Protein AF-A0A814LKM4-F1 (afdb_monomer_lite)

Structure (mmCIF, N/CA/C/O backbone):
data_AF-A0A814LKM4-F1
#
_entry.id   AF-A0A814LKM4-F1
#
loop_
_atom_site.group_PDB
_atom_site.id
_atom_site.type_symbol
_atom_site.label_atom_id
_atom_site.label_alt_id
_atom_site.label_comp_id
_atom_site.label_asym_id
_atom_site.label_entity_id
_atom_site.label_seq_id
_atom_site.pdbx_PDB_ins_code
_atom_site.Cartn_x
_atom_site.Cartn_y
_atom_site.Cartn_z
_atom_site.occupancy
_atom_site.B_iso_or_equiv
_atom_site.auth_seq_id
_atom_site.auth_comp_id
_atom_site.auth_asym_id
_atom_site.auth_atom_id
_atom_site.pdbx_PDB_model_num
ATOM 1 N N . MET A 1 1 ? 33.306 11.182 -12.945 1.00 29.42 1 MET A N 1
ATOM 2 C CA . MET A 1 1 ? 32.154 11.836 -12.287 1.00 29.42 1 MET A CA 1
ATOM 3 C C . MET A 1 1 ? 32.309 11.633 -10.783 1.00 29.42 1 MET A C 1
ATOM 5 O O . MET A 1 1 ? 32.338 10.486 -10.356 1.00 29.42 1 MET A O 1
ATOM 9 N N . ARG A 1 2 ? 32.564 12.694 -10.003 1.00 24.08 2 ARG A N 1
ATOM 10 C CA . ARG A 1 2 ? 32.786 12.591 -8.547 1.00 24.08 2 ARG A CA 1
ATOM 11 C C . ARG A 1 2 ? 31.435 12.462 -7.842 1.00 24.08 2 ARG A C 1
ATOM 13 O O . ARG A 1 2 ? 30.564 13.295 -8.052 1.00 24.08 2 ARG A O 1
ATOM 20 N N . ILE A 1 3 ? 31.270 11.427 -7.024 1.00 24.17 3 ILE A N 1
ATOM 21 C CA . ILE A 1 3 ? 30.144 11.306 -6.093 1.00 24.17 3 ILE A CA 1
ATOM 22 C C . ILE A 1 3 ? 30.450 12.254 -4.928 1.00 24.17 3 ILE A C 1
ATOM 24 O O . ILE A 1 3 ? 31.358 11.976 -4.146 1.00 24.17 3 ILE A O 1
ATOM 28 N N . GLN A 1 4 ? 29.742 13.380 -4.833 1.00 25.34 4 GLN A N 1
ATOM 29 C CA . GLN A 1 4 ? 29.728 14.190 -3.613 1.00 25.34 4 GLN A CA 1
ATOM 30 C C . GLN A 1 4 ? 28.845 13.479 -2.585 1.00 25.34 4 GLN A C 1
ATOM 32 O O . GLN A 1 4 ? 27.674 13.200 -2.844 1.00 25.34 4 GLN A O 1
ATOM 37 N N . LYS A 1 5 ? 29.434 13.122 -1.443 1.00 28.34 5 LYS A N 1
ATOM 38 C CA . LYS A 1 5 ? 28.707 12.618 -0.278 1.00 28.34 5 LYS A CA 1
ATOM 39 C C . LYS A 1 5 ? 28.415 13.821 0.604 1.00 28.34 5 LYS A C 1
ATOM 41 O O . LYS A 1 5 ? 29.353 14.317 1.202 1.00 28.34 5 LYS A O 1
ATOM 46 N N . ILE A 1 6 ? 27.159 14.251 0.653 1.00 32.75 6 ILE A N 1
ATOM 47 C CA . ILE A 1 6 ? 26.714 15.332 1.538 1.00 32.75 6 ILE A CA 1
ATOM 48 C C . ILE A 1 6 ? 26.602 14.769 2.958 1.00 32.75 6 ILE A C 1
ATOM 50 O O . ILE A 1 6 ? 25.860 13.805 3.172 1.00 32.75 6 ILE A O 1
ATOM 54 N N . PHE A 1 7 ? 27.328 15.344 3.919 1.00 32.47 7 PHE A N 1
ATOM 55 C CA . PHE A 1 7 ? 27.158 15.044 5.341 1.00 32.47 7 PHE A CA 1
ATOM 56 C C . PHE A 1 7 ? 26.298 16.123 5.998 1.00 32.47 7 PHE A C 1
ATOM 58 O O . PHE A 1 7 ? 26.695 17.272 6.112 1.00 32.47 7 PHE A O 1
ATOM 65 N N . ILE A 1 8 ? 25.111 15.749 6.474 1.00 38.19 8 ILE A N 1
ATOM 66 C CA . ILE A 1 8 ? 24.214 16.688 7.155 1.00 38.19 8 ILE A CA 1
ATOM 67 C C . ILE A 1 8 ? 24.414 16.538 8.657 1.00 38.19 8 ILE A C 1
ATOM 69 O O . ILE A 1 8 ? 24.164 15.473 9.227 1.00 38.19 8 ILE A O 1
ATOM 73 N N . VAL A 1 9 ? 24.853 17.614 9.302 1.00 33.50 9 VAL A N 1
ATOM 74 C CA . VAL A 1 9 ? 25.029 17.687 10.755 1.00 33.50 9 VAL A CA 1
ATOM 75 C C . VAL A 1 9 ? 23.868 18.484 11.347 1.00 33.50 9 VAL A C 1
ATOM 77 O O . VAL A 1 9 ? 23.921 19.708 11.405 1.00 33.50 9 VAL A O 1
ATOM 80 N N . LEU A 1 10 ? 22.814 17.807 11.817 1.00 36.72 10 LEU A N 1
ATOM 81 C CA . LEU A 1 10 ? 21.778 18.463 12.624 1.00 36.72 10 LEU A CA 1
ATOM 82 C C . LEU A 1 10 ? 22.295 18.676 14.053 1.00 36.72 10 LEU A C 1
ATOM 84 O O . LEU A 1 10 ? 22.374 17.735 14.848 1.00 36.72 10 LEU A O 1
ATOM 88 N N . LYS A 1 11 ? 22.624 19.922 14.406 1.00 33.38 11 LYS A N 1
ATOM 89 C CA . LYS A 1 11 ? 22.826 20.321 15.805 1.00 33.38 11 LYS A CA 1
ATOM 90 C C . LYS A 1 11 ? 21.472 20.638 16.441 1.00 33.38 11 LYS A C 1
ATOM 92 O O . LYS A 1 11 ? 20.981 21.753 16.340 1.00 33.38 11 LYS A O 1
ATOM 97 N N . PHE A 1 12 ? 20.893 19.667 17.144 1.00 38.84 12 PHE A N 1
ATOM 98 C CA . PHE A 1 12 ? 19.785 19.934 18.064 1.00 38.84 12 PHE A CA 1
ATOM 99 C C . PHE A 1 12 ? 20.334 20.581 19.333 1.00 38.84 12 PHE A C 1
ATOM 101 O O . PHE A 1 12 ? 20.925 19.910 20.180 1.00 38.84 12 PHE A O 1
ATOM 108 N N . LEU A 1 13 ? 20.149 21.890 19.462 1.00 36.22 13 LEU A N 1
ATOM 109 C CA . LEU A 1 13 ? 20.503 22.639 20.660 1.00 36.22 13 LEU A CA 1
ATOM 110 C C . LEU A 1 13 ? 19.225 22.946 21.442 1.00 36.22 13 LEU A C 1
ATOM 112 O O . LEU A 1 13 ? 18.839 24.094 21.578 1.00 36.22 13 LEU A O 1
ATOM 116 N N . LEU A 1 14 ? 18.545 21.904 21.934 1.00 37.69 14 LEU A N 1
ATOM 117 C CA . LEU A 1 14 ? 17.472 22.069 22.915 1.00 37.69 14 LEU A CA 1
ATOM 118 C C . LEU A 1 14 ? 17.321 20.845 23.827 1.00 37.69 14 LEU A C 1
ATOM 120 O O . LEU A 1 14 ? 17.195 19.689 23.424 1.00 37.69 14 LEU A O 1
ATOM 124 N N . ILE A 1 15 ? 17.396 21.164 25.112 1.00 44.12 15 ILE A N 1
ATOM 125 C CA . ILE A 1 15 ? 17.330 20.304 26.281 1.00 44.12 15 ILE A CA 1
ATOM 126 C C . ILE A 1 15 ? 15.882 19.824 26.459 1.00 44.12 15 ILE A C 1
ATOM 128 O O . ILE A 1 15 ? 15.049 20.598 26.910 1.00 44.12 15 ILE A O 1
ATOM 132 N N . ARG A 1 16 ? 15.600 18.552 26.131 1.00 36.56 16 ARG A N 1
ATOM 133 C CA . ARG A 1 16 ? 14.713 17.587 26.838 1.00 36.56 16 ARG A CA 1
ATOM 134 C C . ARG A 1 16 ? 14.208 16.501 25.876 1.00 36.56 16 ARG A C 1
ATOM 136 O O . ARG A 1 16 ? 13.452 16.766 24.959 1.00 36.56 16 ARG A O 1
ATOM 143 N N . GLN A 1 17 ? 14.624 15.261 26.147 1.00 39.66 17 GLN A N 1
ATOM 144 C CA . GLN A 1 17 ? 13.972 13.997 25.765 1.00 39.66 17 GLN A CA 1
ATOM 145 C C . GLN A 1 17 ? 13.288 13.934 24.382 1.00 39.66 17 GLN A C 1
ATOM 147 O O . GLN A 1 17 ? 12.117 13.577 24.280 1.00 39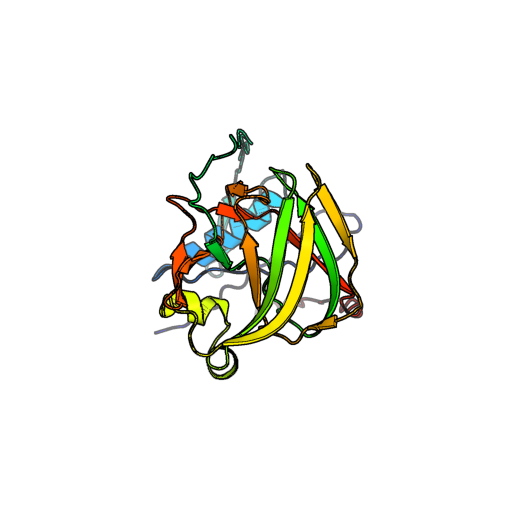.66 17 GLN A O 1
ATOM 152 N N . LEU A 1 18 ? 14.035 14.155 23.300 1.00 41.59 18 LEU A N 1
ATOM 153 C CA . LEU A 1 18 ? 13.586 13.696 21.987 1.00 41.59 18 LEU A CA 1
ATOM 154 C C . LEU A 1 18 ? 13.696 12.167 21.935 1.00 41.59 18 LEU A C 1
ATOM 156 O O . LEU A 1 18 ? 14.779 11.578 21.888 1.00 41.59 18 LEU A O 1
ATOM 160 N N . LEU A 1 19 ? 12.536 11.513 22.003 1.00 37.22 19 LEU A N 1
ATOM 161 C CA . LEU A 1 19 ? 12.353 10.132 21.578 1.00 37.22 19 LEU A CA 1
ATOM 162 C C . LEU A 1 19 ? 12.958 9.994 20.178 1.00 37.22 19 LEU A C 1
ATOM 164 O O . LEU A 1 19 ? 12.499 10.644 19.249 1.00 37.22 19 LEU A O 1
ATOM 168 N N . ALA A 1 20 ? 13.990 9.160 20.037 1.00 37.19 20 ALA A N 1
ATOM 169 C CA . ALA A 1 20 ? 14.586 8.853 18.742 1.00 37.19 20 ALA A CA 1
ATOM 170 C C . ALA A 1 20 ? 13.502 8.318 17.791 1.00 37.19 20 ALA A C 1
ATOM 172 O O . ALA A 1 20 ? 13.058 7.175 17.940 1.00 37.19 20 ALA A O 1
ATOM 173 N N . GLN A 1 21 ? 13.057 9.157 16.860 1.00 36.59 21 GLN A N 1
ATOM 174 C CA . GLN A 1 21 ? 12.232 8.759 15.730 1.00 36.59 21 GLN A CA 1
ATOM 175 C C . GLN A 1 21 ? 13.176 8.433 14.571 1.00 36.59 21 GLN A C 1
ATOM 177 O O . GLN A 1 21 ? 14.123 9.173 14.305 1.00 36.59 21 GLN A O 1
ATOM 182 N N . ASN A 1 22 ? 12.960 7.292 13.918 1.00 32.94 22 ASN A N 1
ATOM 183 C CA . ASN A 1 22 ? 13.638 7.005 12.660 1.00 32.94 22 ASN A CA 1
ATOM 184 C C . ASN A 1 22 ? 12.921 7.817 11.584 1.00 32.94 22 ASN A C 1
ATOM 186 O O . ASN A 1 22 ? 11.763 7.540 11.287 1.00 32.94 22 ASN A O 1
ATOM 190 N N . ILE A 1 23 ? 13.603 8.815 11.038 1.00 37.59 23 ILE A N 1
ATOM 191 C CA . ILE A 1 23 ? 13.135 9.545 9.865 1.00 37.59 23 ILE A CA 1
ATOM 192 C C . ILE A 1 23 ? 13.686 8.797 8.651 1.00 37.59 23 ILE A C 1
ATOM 194 O O . ILE A 1 23 ? 14.894 8.795 8.415 1.00 37.59 23 ILE A O 1
ATOM 198 N N . GLU A 1 24 ? 12.814 8.110 7.917 1.00 34.41 24 GLU A N 1
ATOM 199 C CA . GLU A 1 24 ? 13.162 7.483 6.643 1.00 34.41 24 GLU A CA 1
ATOM 200 C C . GLU A 1 24 ? 12.829 8.469 5.516 1.00 34.41 24 GLU A C 1
ATOM 202 O O . GLU A 1 24 ? 11.668 8.746 5.228 1.00 34.41 24 GLU A O 1
ATOM 207 N N . LEU A 1 25 ? 13.867 9.062 4.923 1.00 39.91 25 LEU A N 1
ATOM 208 C CA . LEU A 1 25 ? 13.738 9.992 3.802 1.00 39.91 25 LEU A CA 1
ATOM 209 C C . LEU A 1 25 ? 13.613 9.188 2.502 1.00 39.91 25 LEU A C 1
ATOM 211 O O . LEU A 1 25 ? 14.596 8.617 2.027 1.00 39.91 25 LEU A O 1
ATOM 215 N N . VAL A 1 26 ? 12.415 9.151 1.915 1.00 38.62 26 VAL A N 1
ATOM 216 C CA . VAL A 1 26 ? 12.188 8.561 0.587 1.00 38.62 26 VAL A CA 1
ATOM 217 C C . VAL A 1 26 ? 12.190 9.674 -0.458 1.00 38.62 26 VAL A C 1
ATOM 219 O O . VAL A 1 26 ? 11.244 10.453 -0.554 1.00 38.62 26 VAL A O 1
ATOM 222 N N . CYS A 1 27 ? 13.254 9.745 -1.259 1.00 43.03 27 CYS A N 1
ATOM 223 C CA . CYS A 1 27 ? 13.370 10.708 -2.355 1.00 43.03 27 CYS A CA 1
ATOM 224 C C . CYS A 1 27 ? 13.015 10.030 -3.690 1.00 43.03 27 CYS A C 1
ATOM 226 O O . CYS A 1 27 ? 13.811 9.214 -4.171 1.00 43.03 27 CYS A O 1
ATOM 228 N N . PRO A 1 28 ? 11.869 10.341 -4.328 1.00 40.12 28 PRO A N 1
ATOM 229 C CA . PRO A 1 28 ? 11.605 9.865 -5.678 1.00 40.12 28 PRO A CA 1
ATOM 230 C C . PRO A 1 28 ? 12.608 10.497 -6.649 1.00 40.12 28 PRO A C 1
ATOM 232 O O . PRO A 1 28 ? 12.893 11.696 -6.610 1.00 40.12 28 PRO A O 1
ATOM 235 N N . ARG A 1 29 ? 13.185 9.665 -7.516 1.00 37.97 29 ARG A N 1
ATOM 236 C CA . ARG A 1 29 ? 14.234 10.056 -8.459 1.00 37.97 29 ARG A CA 1
ATOM 237 C C . ARG A 1 29 ? 13.610 10.848 -9.611 1.00 37.97 29 ARG A C 1
ATOM 239 O O . ARG A 1 29 ? 13.200 10.270 -10.609 1.00 37.97 29 ARG A O 1
ATOM 246 N N . VAL A 1 30 ? 13.546 12.170 -9.492 1.00 38.41 30 VAL A N 1
ATOM 247 C CA . VAL A 1 30 ? 13.250 13.040 -10.640 1.00 38.41 30 VAL A CA 1
ATOM 248 C C . VAL A 1 30 ? 14.591 13.374 -11.299 1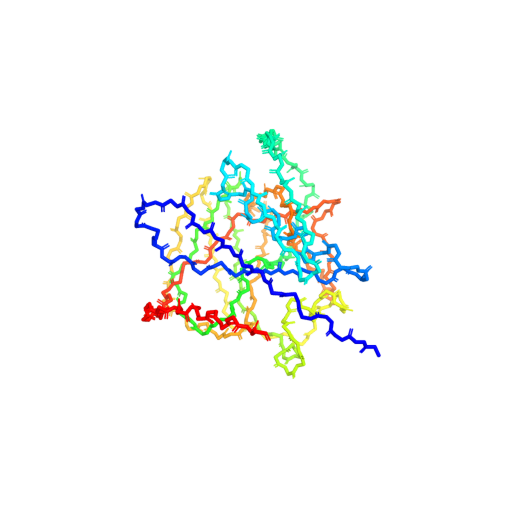.00 38.41 30 VAL A C 1
ATOM 250 O O . VAL A 1 30 ? 15.594 13.619 -10.635 1.00 38.41 30 VAL A O 1
ATOM 253 N N . SER A 1 31 ? 14.704 13.219 -12.609 1.00 42.16 31 SER A N 1
ATOM 254 C CA . SER A 1 31 ? 16.004 13.228 -13.281 1.00 42.16 31 SER A CA 1
ATOM 255 C C . SER A 1 31 ? 16.746 14.568 -13.130 1.00 42.16 31 SER A C 1
ATOM 257 O O . SER A 1 31 ? 16.257 15.591 -13.594 1.00 42.16 31 SER A O 1
ATOM 259 N N . LYS A 1 32 ? 17.976 14.496 -12.594 1.00 40.44 32 LYS A N 1
ATOM 260 C CA . LYS A 1 32 ? 19.066 15.496 -12.637 1.00 40.44 32 LYS A CA 1
ATOM 261 C C . LYS A 1 32 ? 18.862 16.813 -11.861 1.00 40.44 32 LYS A C 1
ATOM 263 O O . LYS A 1 32 ? 18.717 17.859 -12.478 1.00 40.44 32 LYS A O 1
ATOM 268 N N . SER A 1 33 ? 19.067 16.795 -10.543 1.00 40.66 33 SER A N 1
ATOM 269 C CA . SER A 1 33 ? 19.667 17.928 -9.807 1.00 40.66 33 SER A CA 1
ATOM 270 C C . SER A 1 33 ? 19.991 17.554 -8.354 1.00 40.66 33 SER A C 1
ATOM 272 O O . SER A 1 33 ? 19.351 16.681 -7.767 1.00 40.66 33 SER A O 1
ATOM 274 N N . LEU A 1 34 ? 20.994 18.226 -7.773 1.00 46.56 34 LEU A N 1
ATOM 275 C CA . LEU A 1 34 ? 21.279 18.224 -6.328 1.00 46.56 34 LEU A CA 1
ATOM 276 C C . LEU A 1 34 ? 20.055 18.692 -5.499 1.00 46.56 34 LEU A C 1
ATOM 278 O O . LEU A 1 34 ? 19.936 18.328 -4.331 1.00 46.56 34 LEU A O 1
ATOM 282 N N . ASP A 1 35 ? 19.137 19.448 -6.120 1.00 45.91 35 ASP A N 1
ATOM 283 C CA . ASP A 1 35 ? 17.953 20.059 -5.493 1.00 45.91 35 ASP A CA 1
ATOM 284 C C . ASP A 1 35 ? 16.980 19.062 -4.873 1.00 45.91 35 ASP A C 1
ATOM 286 O O . ASP A 1 35 ? 16.297 19.390 -3.908 1.00 45.91 35 ASP A O 1
ATOM 290 N N . LEU A 1 36 ? 16.877 17.844 -5.404 1.00 46.44 36 LEU A N 1
ATOM 291 C CA . LEU A 1 36 ? 15.881 16.882 -4.921 1.00 46.44 36 LEU A CA 1
ATOM 292 C C . LEU A 1 36 ? 16.145 16.446 -3.487 1.00 46.44 36 LEU A C 1
ATOM 294 O O . LEU A 1 36 ? 15.224 16.379 -2.677 1.00 46.44 36 LEU A O 1
ATOM 298 N N . THR A 1 37 ? 17.411 16.191 -3.165 1.00 48.44 37 THR A N 1
ATOM 299 C CA . THR A 1 37 ? 17.815 15.782 -1.822 1.00 48.44 37 THR A CA 1
ATOM 300 C C . THR A 1 37 ? 17.556 16.917 -0.836 1.00 48.44 37 THR A C 1
ATOM 302 O O . THR A 1 37 ? 16.948 16.687 0.206 1.00 48.44 37 THR A O 1
ATOM 305 N N . VAL A 1 38 ? 17.939 18.147 -1.197 1.00 47.78 38 VAL A N 1
ATOM 306 C CA . VAL A 1 38 ? 17.774 19.340 -0.354 1.00 47.78 38 VAL A CA 1
ATOM 307 C C . VAL A 1 38 ? 16.295 19.644 -0.118 1.00 47.78 38 VAL A C 1
ATOM 309 O O . VAL A 1 38 ? 15.895 19.791 1.031 1.00 47.78 38 VAL A O 1
ATOM 312 N N . ASN A 1 39 ? 15.454 19.622 -1.155 1.00 46.66 39 ASN A N 1
ATOM 313 C CA . ASN A 1 39 ? 14.015 19.869 -1.015 1.00 46.66 39 ASN A CA 1
ATOM 314 C C . ASN A 1 39 ? 13.315 18.841 -0.112 1.00 46.66 39 ASN A C 1
ATOM 316 O O . ASN A 1 39 ? 12.450 19.206 0.685 1.00 46.66 39 ASN A O 1
ATOM 320 N N . CYS A 1 40 ? 13.703 17.564 -0.191 1.00 50.88 40 CYS A N 1
ATOM 321 C CA . CYS A 1 40 ? 13.174 16.527 0.696 1.00 50.88 40 CYS A CA 1
ATOM 322 C C . CYS A 1 40 ? 13.596 16.749 2.157 1.0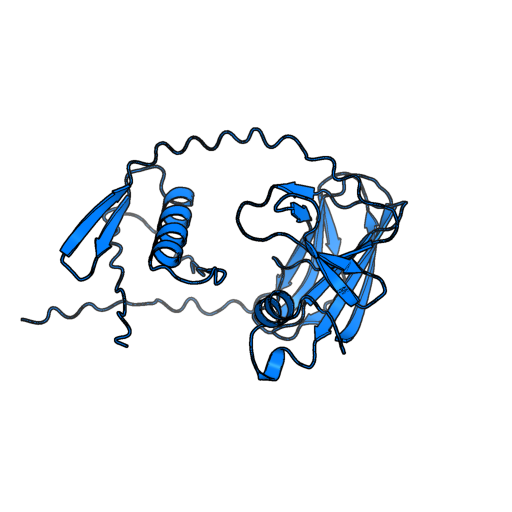0 50.88 40 CYS A C 1
ATOM 324 O O . CYS A 1 40 ? 12.760 16.641 3.049 1.00 50.88 40 CYS A O 1
ATOM 326 N N . ILE A 1 41 ? 14.860 17.116 2.398 1.00 50.62 41 ILE A N 1
ATOM 327 C CA . ILE A 1 41 ? 15.380 17.419 3.741 1.00 50.62 41 ILE A CA 1
ATOM 328 C C . ILE A 1 41 ? 14.670 18.637 4.339 1.00 50.62 41 ILE A C 1
ATOM 330 O O . ILE A 1 41 ? 14.167 18.557 5.456 1.00 50.62 41 ILE A O 1
ATOM 334 N N . VAL A 1 42 ? 14.588 19.738 3.584 1.00 47.62 42 VAL A N 1
ATOM 335 C CA . VAL A 1 42 ? 13.937 20.998 3.984 1.00 47.62 42 VAL A CA 1
ATOM 336 C C . VAL A 1 42 ? 12.496 20.746 4.409 1.00 47.62 42 VAL A C 1
ATOM 338 O O . VAL A 1 42 ? 12.063 21.226 5.453 1.00 47.62 42 VAL A O 1
ATOM 341 N N . LYS A 1 43 ? 11.762 19.951 3.625 1.00 49.56 43 LYS A N 1
ATOM 342 C CA . LYS A 1 43 ? 10.348 19.696 3.881 1.00 49.56 43 LYS A CA 1
ATOM 343 C C . LYS A 1 43 ? 10.124 18.834 5.118 1.00 49.56 43 LYS A C 1
ATOM 345 O O . LYS A 1 43 ? 9.293 19.183 5.949 1.00 49.56 43 LYS A O 1
ATOM 350 N N . THR A 1 44 ? 10.901 17.764 5.287 1.00 51.62 44 THR A N 1
ATOM 351 C CA . THR A 1 44 ? 10.841 16.954 6.508 1.00 51.62 44 THR A CA 1
ATOM 352 C C . THR A 1 44 ? 11.175 17.795 7.733 1.00 51.62 44 THR A C 1
ATOM 354 O O . THR A 1 44 ? 10.452 17.760 8.716 1.00 51.62 44 THR A O 1
ATOM 357 N N . ILE A 1 45 ? 12.220 18.615 7.662 1.00 52.34 45 ILE A N 1
ATOM 358 C CA . ILE A 1 45 ? 12.590 19.525 8.746 1.00 52.34 45 ILE A CA 1
ATOM 359 C C . ILE A 1 45 ? 11.451 20.517 9.055 1.00 52.34 45 ILE A C 1
ATOM 361 O O . ILE A 1 45 ? 11.124 20.686 10.225 1.00 52.34 45 ILE A O 1
ATOM 365 N N . SER A 1 46 ? 10.800 21.099 8.040 1.00 51.81 46 SER A N 1
ATOM 366 C CA . SER A 1 46 ? 9.679 22.041 8.223 1.00 51.81 46 SER A CA 1
ATOM 367 C C . SER A 1 46 ? 8.410 21.412 8.807 1.00 51.81 46 SER A C 1
ATOM 369 O O . SER A 1 46 ? 7.650 22.087 9.484 1.00 51.81 46 SER A O 1
ATOM 371 N N . GLU A 1 47 ? 8.172 20.118 8.569 1.00 50.78 47 GLU A N 1
ATOM 372 C CA . GLU A 1 47 ? 7.027 19.403 9.153 1.00 50.78 47 GLU A CA 1
ATOM 373 C C . GLU A 1 47 ? 7.246 19.086 10.645 1.00 50.78 47 GLU A C 1
ATOM 375 O O . GLU A 1 47 ? 6.281 18.854 11.370 1.00 50.78 47 GLU A O 1
ATOM 380 N N . PHE A 1 48 ? 8.500 19.083 11.118 1.00 51.41 48 PHE A N 1
ATOM 381 C CA . PHE A 1 48 ? 8.856 18.761 12.507 1.00 51.41 48 PHE A CA 1
ATOM 382 C C . PHE A 1 48 ? 9.290 19.965 13.351 1.00 51.41 48 PHE A C 1
ATOM 384 O O . PHE A 1 48 ? 9.336 19.846 14.577 1.00 51.41 48 PHE A O 1
ATOM 391 N N . LEU A 1 49 ? 9.640 21.093 12.732 1.00 49.16 49 LEU A N 1
ATOM 392 C CA . LEU A 1 49 ? 10.134 22.286 13.415 1.00 49.16 49 LEU A CA 1
ATOM 393 C C . LEU A 1 49 ? 9.308 23.503 12.992 1.00 49.16 49 LEU A C 1
ATOM 395 O O . LEU A 1 49 ? 9.304 23.880 11.826 1.00 49.16 49 LEU A O 1
ATOM 399 N N . GLU A 1 50 ? 8.642 24.131 13.963 1.00 50.25 50 GLU A N 1
ATOM 400 C CA . GLU A 1 50 ? 7.919 25.403 13.787 1.00 50.25 50 GLU A CA 1
ATOM 401 C C . GLU A 1 50 ? 8.862 26.621 13.738 1.00 50.25 50 GLU A C 1
ATOM 403 O O . GLU A 1 50 ? 8.417 27.746 13.523 1.00 50.25 50 GLU A O 1
ATOM 408 N N . GLU A 1 51 ? 10.168 26.414 13.918 1.00 53.88 51 GLU A N 1
ATOM 409 C CA . GLU A 1 51 ? 11.164 27.480 13.994 1.00 53.88 51 GLU A CA 1
ATOM 410 C C . GLU A 1 51 ? 12.379 27.185 13.104 1.00 53.88 51 GLU A C 1
ATOM 412 O O . GLU A 1 51 ? 12.687 26.031 12.795 1.00 53.88 51 GLU A O 1
ATOM 417 N N . ASN A 1 52 ? 13.037 28.272 12.687 1.00 54.88 52 ASN A N 1
ATOM 418 C CA . ASN A 1 52 ? 14.133 28.360 11.721 1.00 54.88 52 ASN A CA 1
ATOM 419 C C . ASN A 1 52 ? 15.066 27.143 11.725 1.00 54.88 52 ASN A C 1
ATOM 421 O O . ASN A 1 52 ? 15.714 26.822 12.724 1.00 54.88 52 ASN A O 1
ATOM 425 N N . ALA A 1 53 ? 15.195 26.507 10.565 1.00 56.31 53 ALA A N 1
ATOM 426 C CA . ALA A 1 53 ? 16.151 25.433 10.366 1.00 56.31 53 ALA A CA 1
ATOM 427 C C . ALA A 1 53 ? 17.348 25.908 9.549 1.00 56.31 53 ALA A C 1
ATOM 429 O O . ALA A 1 53 ? 17.193 26.645 8.581 1.00 56.31 53 ALA A O 1
ATOM 430 N N . LEU A 1 54 ? 18.544 25.447 9.911 1.00 52.97 54 LEU A N 1
ATOM 431 C CA . LEU A 1 54 ? 19.784 25.812 9.235 1.00 52.97 54 LEU A CA 1
ATOM 432 C C . LEU A 1 54 ? 20.424 24.560 8.629 1.00 52.97 54 LEU A C 1
ATOM 434 O O . LEU A 1 54 ? 20.706 23.589 9.336 1.00 52.97 54 LEU A O 1
ATOM 438 N N . ILE A 1 55 ? 20.616 24.567 7.309 1.00 52.94 55 ILE A N 1
ATOM 439 C CA . ILE A 1 55 ? 21.305 23.499 6.577 1.00 52.94 55 ILE A CA 1
ATOM 440 C C . ILE A 1 55 ? 22.764 23.914 6.385 1.00 52.94 55 ILE A C 1
ATOM 442 O O . ILE A 1 55 ? 23.036 24.954 5.790 1.00 52.94 55 ILE A O 1
ATOM 446 N N . LEU A 1 56 ? 23.687 23.085 6.879 1.00 47.50 56 LEU A N 1
ATOM 447 C CA . LEU A 1 56 ? 25.130 23.235 6.684 1.00 47.50 56 LEU A CA 1
ATOM 448 C C . LEU A 1 56 ? 25.595 22.324 5.546 1.00 47.50 56 LEU A C 1
ATOM 450 O O . LEU A 1 56 ? 25.366 21.112 5.601 1.00 47.50 56 LEU A O 1
ATOM 454 N N . PHE A 1 57 ? 26.258 22.897 4.546 1.00 50.91 57 PHE A N 1
ATOM 455 C CA . PHE A 1 57 ? 26.872 22.154 3.447 1.00 50.91 57 PHE A CA 1
ATOM 456 C C . PHE A 1 57 ? 28.357 21.872 3.720 1.00 50.91 57 PHE A C 1
ATOM 458 O O . PHE A 1 57 ? 29.010 22.558 4.507 1.00 50.91 57 PHE A O 1
ATOM 465 N N . ASP A 1 58 ? 28.915 20.862 3.043 1.00 42.81 58 ASP A N 1
ATOM 466 C CA . ASP A 1 58 ? 30.321 20.455 3.219 1.00 42.81 58 ASP A CA 1
ATOM 467 C C . ASP A 1 58 ? 31.331 21.538 2.787 1.00 42.81 58 ASP A C 1
ATOM 469 O O . ASP A 1 58 ? 32.499 21.482 3.168 1.00 42.81 58 ASP A O 1
ATOM 473 N N . ASP A 1 59 ? 30.903 22.513 1.982 1.00 54.16 59 ASP A N 1
ATOM 474 C CA . ASP A 1 59 ? 31.707 23.671 1.578 1.00 54.16 59 ASP A CA 1
ATOM 475 C C . ASP A 1 59 ? 31.658 24.826 2.595 1.00 54.16 59 ASP A C 1
ATOM 477 O O . ASP A 1 59 ? 32.260 25.875 2.368 1.00 54.16 59 ASP A O 1
ATOM 481 N N . GLY A 1 60 ? 30.971 24.626 3.725 1.00 55.31 60 GLY A N 1
ATOM 482 C CA . GLY A 1 60 ? 30.810 25.617 4.782 1.00 55.31 60 GLY A CA 1
ATOM 483 C C . GLY A 1 60 ? 29.735 26.661 4.491 1.00 55.31 60 GLY A C 1
ATOM 484 O O . GLY A 1 60 ? 29.586 27.591 5.280 1.00 55.31 60 GLY A O 1
ATOM 485 N N . THR A 1 61 ? 28.989 26.535 3.389 1.00 59.31 61 THR A N 1
ATOM 486 C CA . THR A 1 61 ? 27.828 27.395 3.153 1.00 59.31 61 THR A CA 1
ATOM 487 C C . THR A 1 61 ? 26.683 27.024 4.094 1.00 59.31 61 THR A C 1
ATOM 489 O O . THR A 1 61 ? 26.478 25.857 4.444 1.00 59.31 61 THR A O 1
ATOM 492 N N . GLU A 1 62 ? 25.943 28.043 4.523 1.00 59.59 62 GLU A N 1
ATOM 493 C CA . GLU A 1 62 ? 24.803 27.911 5.424 1.00 59.59 62 GLU A CA 1
ATOM 494 C C . GLU A 1 62 ? 23.542 28.408 4.710 1.00 59.59 62 GLU A C 1
ATOM 496 O O . GLU A 1 62 ? 23.554 29.471 4.086 1.00 59.59 62 GLU A O 1
ATOM 501 N N . LEU A 1 63 ? 22.453 27.644 4.795 1.00 59.03 63 LEU A N 1
ATOM 502 C CA . LEU A 1 63 ? 21.135 28.060 4.318 1.00 59.03 63 LEU A CA 1
ATOM 503 C C . LEU A 1 63 ? 20.165 28.097 5.496 1.00 59.03 63 LEU A C 1
ATOM 505 O O . LEU A 1 63 ? 19.767 27.048 6.008 1.00 59.03 63 LEU A O 1
ATOM 509 N N . GLU A 1 64 ? 19.784 29.305 5.909 1.00 62.22 64 GLU A N 1
ATOM 510 C CA . GLU A 1 64 ? 18.721 29.521 6.888 1.00 62.22 64 GLU A CA 1
ATOM 511 C C . GLU A 1 64 ? 17.355 29.445 6.193 1.00 62.22 64 GLU A C 1
ATOM 513 O O . GLU A 1 64 ? 17.058 30.175 5.245 1.00 62.22 64 GLU A O 1
ATOM 518 N N . LEU A 1 65 ? 16.517 28.529 6.662 1.00 56.19 65 LEU A N 1
ATOM 519 C CA . LEU A 1 65 ? 15.162 28.317 6.182 1.00 56.19 65 LEU A CA 1
ATOM 520 C C . LEU A 1 65 ? 14.206 29.106 7.076 1.00 56.19 65 LEU A C 1
ATOM 522 O O . LEU A 1 65 ? 13.715 28.596 8.082 1.00 56.19 65 LEU A O 1
ATOM 526 N N . ASN A 1 66 ? 13.915 30.346 6.682 1.00 55.72 66 ASN A N 1
ATOM 527 C CA . ASN A 1 66 ? 12.809 31.125 7.242 1.00 55.72 66 ASN A CA 1
ATOM 528 C C . ASN A 1 66 ? 11.490 30.621 6.647 1.00 55.72 66 ASN A C 1
ATOM 530 O O . ASN A 1 66 ? 10.914 31.225 5.742 1.00 55.72 66 ASN A O 1
ATOM 534 N N . ALA A 1 67 ? 11.036 29.459 7.107 1.00 51.00 67 ALA A N 1
ATOM 535 C CA . ALA A 1 67 ? 9.796 28.867 6.640 1.00 51.00 67 ALA A CA 1
ATOM 536 C C . ALA A 1 67 ? 8.627 29.333 7.517 1.00 51.00 67 ALA A C 1
ATOM 538 O O . ALA A 1 67 ? 8.129 28.584 8.348 1.00 51.00 67 ALA A O 1
ATOM 539 N N . THR A 1 68 ? 8.091 30.531 7.267 1.00 44.88 68 THR A N 1
ATOM 540 C CA . THR A 1 68 ? 6.669 30.787 7.556 1.00 44.88 68 THR A CA 1
ATOM 541 C C . THR A 1 68 ? 5.820 30.088 6.494 1.00 44.88 68 THR A C 1
ATOM 543 O O . THR A 1 68 ? 5.102 30.706 5.710 1.00 44.88 68 THR A O 1
ATOM 546 N N . PHE A 1 69 ? 5.924 28.760 6.429 1.00 41.84 69 PHE A N 1
ATOM 547 C CA . PHE A 1 69 ? 5.039 27.953 5.605 1.00 41.84 69 PHE A CA 1
ATOM 548 C C . PHE A 1 69 ? 3.714 27.822 6.357 1.00 41.84 69 PHE A C 1
ATOM 550 O O . PHE A 1 69 ? 3.491 26.880 7.110 1.00 41.84 69 PHE A O 1
ATOM 557 N N . GLN A 1 70 ? 2.816 28.792 6.170 1.00 39.81 70 GLN A N 1
ATOM 558 C CA . GLN A 1 70 ? 1.412 28.554 6.478 1.00 39.81 70 GLN A CA 1
ATOM 559 C C . GLN A 1 70 ? 0.921 27.496 5.492 1.00 39.81 70 GLN A C 1
ATOM 561 O O . GLN A 1 70 ? 0.602 27.800 4.340 1.00 39.81 70 GLN A O 1
ATOM 566 N N . LEU A 1 71 ? 0.886 26.237 5.931 1.00 40.72 71 LEU A N 1
ATOM 567 C CA . LEU A 1 71 ? 0.049 25.220 5.314 1.00 40.72 71 LEU A CA 1
ATOM 568 C C . LEU A 1 71 ? -1.392 25.724 5.428 1.00 40.72 71 LEU A C 1
ATOM 570 O O . LEU A 1 71 ? -2.082 25.471 6.410 1.00 40.72 71 LEU A O 1
ATOM 574 N N . LYS A 1 72 ? -1.850 26.486 4.430 1.00 38.38 72 LYS A N 1
ATOM 575 C CA . LYS A 1 72 ? -3.279 26.616 4.178 1.00 38.38 72 LYS A CA 1
ATOM 576 C C . LYS A 1 72 ? -3.763 25.225 3.799 1.00 38.38 72 LYS A C 1
ATOM 578 O O . LYS A 1 72 ? -3.707 24.837 2.633 1.00 38.38 72 LYS A O 1
ATOM 583 N N . GLU A 1 73 ? -4.204 24.467 4.793 1.00 43.09 73 GLU A N 1
ATOM 584 C CA . GLU A 1 73 ? -4.997 23.256 4.611 1.00 43.09 73 GLU A CA 1
ATOM 585 C C . GLU A 1 73 ? -6.408 23.613 4.118 1.00 43.09 73 GLU A C 1
ATOM 587 O O . GLU A 1 73 ? -7.404 23.136 4.643 1.00 43.09 73 GLU A O 1
ATOM 592 N N . ASP A 1 74 ? -6.519 24.399 3.047 1.00 34.62 74 ASP A N 1
ATOM 593 C CA . ASP A 1 74 ? -7.724 24.368 2.219 1.00 34.62 74 ASP A CA 1
ATOM 594 C C . ASP A 1 74 ? -7.588 23.156 1.288 1.00 34.62 74 ASP A C 1
ATOM 596 O O . ASP A 1 74 ? -7.396 23.255 0.074 1.00 34.62 74 ASP A O 1
ATOM 600 N N . CYS A 1 75 ? -7.600 21.962 1.888 1.00 42.44 75 CYS A N 1
ATOM 601 C CA . CYS A 1 75 ? -7.759 20.718 1.152 1.00 42.44 75 CYS A CA 1
ATOM 602 C C . CYS A 1 75 ? -9.232 20.587 0.779 1.00 42.44 75 CYS A C 1
ATOM 604 O O . CYS A 1 75 ? -9.968 19.810 1.386 1.00 42.44 75 CYS A O 1
ATOM 606 N N . GLU A 1 76 ? -9.670 21.334 -0.236 1.00 47.81 76 GLU A N 1
ATOM 607 C CA . GLU A 1 76 ? -10.932 20.992 -0.874 1.00 47.81 76 GLU A CA 1
ATOM 608 C C . GLU A 1 76 ? -10.830 19.544 -1.379 1.00 47.81 76 GLU A C 1
ATOM 610 O O . GLU A 1 76 ? -9.865 19.190 -2.075 1.00 47.81 76 GLU A O 1
ATOM 615 N N . PRO A 1 77 ? -11.781 18.670 -1.011 1.00 51.81 77 PRO A N 1
ATOM 616 C CA . PRO A 1 77 ? -11.794 17.306 -1.495 1.00 51.81 77 PRO A CA 1
ATOM 617 C C . PRO A 1 77 ? -11.951 17.351 -3.011 1.00 51.81 77 PRO A C 1
ATOM 619 O O . PRO A 1 77 ? -13.032 17.625 -3.538 1.00 51.81 77 PRO A O 1
ATOM 622 N N . ILE A 1 78 ? -10.860 17.065 -3.724 1.00 53.72 78 ILE A N 1
ATOM 623 C CA . ILE A 1 78 ? -10.921 16.828 -5.160 1.00 53.72 78 ILE A CA 1
ATOM 624 C C . ILE A 1 78 ? -11.911 15.677 -5.331 1.00 53.72 78 ILE A C 1
ATOM 626 O O . ILE A 1 78 ? -11.782 14.637 -4.682 1.00 53.72 78 ILE A O 1
ATOM 630 N N . LYS A 1 79 ? -12.933 15.882 -6.162 1.00 54.31 79 LYS A N 1
ATOM 631 C CA . LYS A 1 79 ? -13.844 14.830 -6.608 1.00 54.31 79 LYS A CA 1
ATOM 632 C C . LYS A 1 79 ? -13.286 14.297 -7.928 1.00 54.31 79 LYS A C 1
ATOM 634 O O . LYS A 1 79 ? -13.759 14.740 -8.971 1.00 54.31 79 LYS A O 1
ATOM 639 N N . PRO A 1 80 ? -12.262 13.421 -7.938 1.00 54.41 80 PRO A N 1
ATOM 640 C CA . PRO A 1 80 ? -11.914 12.759 -9.176 1.00 54.41 80 PRO A CA 1
ATOM 641 C C . PRO A 1 80 ? -13.149 11.972 -9.616 1.00 54.41 80 PRO A C 1
ATOM 643 O O . PRO A 1 80 ? -13.752 11.229 -8.833 1.00 54.41 80 PRO A O 1
ATOM 646 N N . GLU A 1 81 ? -13.564 12.197 -10.855 1.00 54.84 81 GLU A N 1
ATOM 647 C CA . GLU A 1 81 ? -14.606 11.425 -11.514 1.00 54.84 81 GLU A CA 1
ATOM 648 C C . GLU A 1 81 ? -13.990 10.066 -11.866 1.00 54.84 81 GLU A C 1
ATOM 650 O O . GLU A 1 81 ? -13.480 9.817 -12.953 1.00 54.84 81 GLU A O 1
ATOM 655 N N . VAL A 1 82 ? -13.877 9.220 -10.843 1.00 57.09 82 VAL A N 1
ATOM 656 C CA . VAL A 1 82 ? -13.313 7.882 -10.961 1.00 57.09 82 VAL A CA 1
ATOM 657 C C . VAL A 1 82 ? -14.403 6.988 -11.540 1.00 57.09 82 VAL A C 1
ATOM 659 O O . VAL A 1 82 ? -15.377 6.678 -10.845 1.00 57.09 82 VAL A O 1
ATOM 662 N N . ASN A 1 83 ? -14.239 6.608 -12.809 1.00 55.94 83 ASN A N 1
ATOM 663 C CA . ASN A 1 83 ? -15.098 5.638 -13.488 1.00 55.94 83 ASN A CA 1
ATOM 664 C C . ASN A 1 83 ? -15.169 4.315 -12.704 1.00 55.94 83 ASN A C 1
ATOM 666 O O . ASN A 1 83 ? -14.248 3.954 -11.966 1.00 55.94 83 ASN A O 1
ATOM 670 N N . GLU A 1 84 ? -16.296 3.622 -12.831 1.00 60.25 84 GLU A N 1
ATOM 671 C CA . GLU A 1 84 ? -16.636 2.456 -12.016 1.00 60.25 84 GLU A CA 1
ATOM 672 C C . GLU A 1 84 ? -15.727 1.243 -12.287 1.00 60.25 84 GLU A C 1
ATOM 674 O O . GLU A 1 84 ? -15.360 0.968 -13.426 1.00 60.25 84 GLU A O 1
ATOM 679 N N . SER A 1 85 ? -15.405 0.506 -11.215 1.00 66.69 85 SER A N 1
ATOM 680 C CA . SER A 1 85 ? -14.607 -0.735 -11.195 1.00 66.69 85 SER A CA 1
ATOM 681 C C . SER A 1 85 ? -13.146 -0.591 -11.624 1.00 66.69 85 SER A C 1
ATOM 683 O O . SER A 1 85 ? -12.684 -1.263 -12.541 1.00 66.69 85 SER A O 1
ATOM 685 N N . ASN A 1 86 ? -12.399 0.251 -10.911 1.00 84.31 86 ASN A N 1
ATOM 686 C CA . ASN A 1 86 ? -10.961 0.400 -11.113 1.00 84.31 86 ASN A CA 1
ATOM 687 C C . ASN A 1 86 ? -10.156 -0.265 -9.987 1.00 84.31 86 ASN A C 1
ATOM 689 O O . ASN A 1 86 ? -10.541 -0.241 -8.811 1.00 84.31 86 ASN A O 1
ATOM 693 N N . ALA A 1 87 ? -9.018 -0.837 -10.373 1.00 92.19 87 ALA A N 1
ATOM 694 C CA . ALA A 1 87 ? -7.981 -1.309 -9.472 1.00 92.19 87 ALA A CA 1
ATOM 695 C C . ALA A 1 87 ? -6.981 -0.176 -9.222 1.00 92.19 87 ALA A C 1
ATOM 697 O O . ALA A 1 87 ? -6.540 0.488 -10.157 1.00 92.19 87 ALA A O 1
ATOM 698 N N . PHE A 1 88 ? -6.619 0.054 -7.965 1.00 93.50 88 PHE A N 1
ATOM 699 C CA . PHE A 1 88 ? -5.709 1.113 -7.554 1.00 93.50 88 PHE A CA 1
ATOM 700 C C . PHE A 1 88 ? -4.506 0.528 -6.840 1.00 93.50 88 PHE A C 1
ATOM 702 O O . PHE A 1 88 ? -4.642 -0.237 -5.889 1.00 93.50 88 PHE A O 1
ATOM 709 N N . LEU A 1 89 ? -3.323 0.927 -7.274 1.00 92.94 89 LEU A N 1
ATOM 710 C CA . LEU A 1 89 ? -2.065 0.584 -6.646 1.00 92.94 89 LEU A CA 1
ATOM 711 C C . LEU A 1 89 ? -1.743 1.604 -5.553 1.00 92.94 89 LEU A C 1
ATOM 713 O O . LEU A 1 89 ? -1.520 2.783 -5.842 1.00 92.94 89 LEU A O 1
ATOM 717 N N . ILE A 1 90 ? -1.718 1.145 -4.302 1.00 93.12 90 ILE A N 1
ATOM 718 C CA . ILE A 1 90 ? -1.502 2.003 -3.136 1.00 93.12 90 ILE A CA 1
ATOM 719 C C . ILE A 1 90 ? -0.001 2.080 -2.849 1.00 93.12 90 ILE A C 1
ATOM 721 O O . ILE A 1 90 ? 0.560 1.267 -2.112 1.00 93.12 90 ILE A O 1
ATOM 725 N N . MET A 1 91 ? 0.670 3.057 -3.457 1.00 82.75 91 MET A N 1
ATOM 726 C CA . MET A 1 91 ? 2.139 3.124 -3.463 1.00 82.75 91 MET A CA 1
ATOM 727 C C . MET A 1 91 ? 2.732 3.547 -2.128 1.00 82.75 91 MET A C 1
ATOM 729 O O . MET A 1 91 ? 3.868 3.205 -1.810 1.00 82.75 91 MET A O 1
ATOM 733 N N . ASN A 1 92 ? 1.958 4.284 -1.337 1.00 77.12 92 ASN A N 1
ATOM 734 C CA . ASN A 1 92 ? 2.400 4.758 -0.032 1.00 77.12 92 ASN A CA 1
ATOM 735 C C . ASN A 1 92 ? 2.498 3.648 1.019 1.00 77.12 92 ASN A C 1
ATOM 737 O O . ASN A 1 92 ? 3.116 3.856 2.056 1.00 77.12 92 ASN A O 1
ATOM 741 N N . GLU A 1 93 ? 1.907 2.485 0.755 1.00 82.88 93 GLU A N 1
ATOM 742 C CA . GLU A 1 93 ? 1.790 1.395 1.724 1.00 82.88 93 GLU A CA 1
ATOM 743 C C . GLU A 1 93 ? 2.619 0.169 1.294 1.00 82.88 93 GLU A C 1
ATOM 745 O O . GLU A 1 93 ? 2.257 -0.976 1.566 1.00 82.88 93 GLU A O 1
ATOM 750 N N . GLN A 1 94 ? 3.738 0.398 0.593 1.00 83.50 94 GLN A N 1
ATOM 751 C CA . GLN A 1 94 ? 4.686 -0.664 0.260 1.00 83.50 94 GL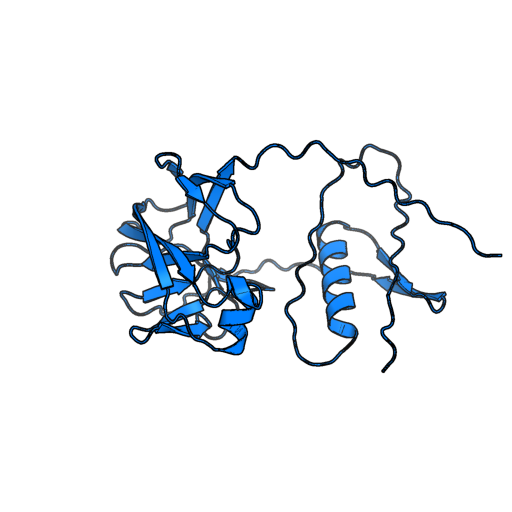N A CA 1
ATOM 752 C C . GLN A 1 94 ? 5.336 -1.233 1.534 1.00 83.50 94 GLN A C 1
ATOM 754 O O . GLN A 1 94 ? 5.820 -0.497 2.395 1.00 83.50 94 GLN A O 1
ATOM 759 N N . PHE A 1 95 ? 5.416 -2.562 1.634 1.00 89.50 95 PHE A N 1
ATOM 760 C CA . PHE A 1 95 ? 6.030 -3.225 2.785 1.00 89.50 95 PHE A CA 1
ATOM 761 C C . PHE A 1 95 ? 7.550 -3.342 2.615 1.00 89.50 95 PHE A C 1
ATOM 763 O O . PHE A 1 95 ? 8.047 -4.214 1.903 1.00 89.50 95 PHE A O 1
ATOM 770 N N . TYR A 1 96 ? 8.314 -2.490 3.298 1.00 87.56 96 TYR A N 1
ATOM 771 C CA . TYR A 1 96 ? 9.787 -2.482 3.228 1.00 87.56 96 TYR A CA 1
ATOM 772 C C . TYR A 1 96 ? 10.471 -3.565 4.073 1.00 87.56 96 TYR A C 1
ATOM 774 O O . TYR A 1 96 ? 11.687 -3.766 3.981 1.00 87.56 96 TYR A O 1
ATOM 782 N N . GLU A 1 97 ? 9.703 -4.300 4.875 1.00 90.25 97 GLU A N 1
ATOM 783 C CA . GLU A 1 97 ? 10.187 -5.420 5.671 1.00 90.25 97 GLU A CA 1
ATOM 784 C C . GLU A 1 97 ? 9.129 -6.507 5.842 1.00 90.25 97 GLU A C 1
ATOM 786 O O . GLU A 1 97 ? 7.938 -6.278 5.637 1.00 90.25 97 GLU A O 1
ATOM 791 N N . ASN A 1 98 ? 9.582 -7.704 6.222 1.00 92.81 98 ASN A N 1
ATOM 792 C CA . ASN A 1 98 ? 8.679 -8.789 6.577 1.00 92.81 98 ASN A CA 1
ATOM 793 C C . ASN A 1 98 ? 7.920 -8.405 7.853 1.00 92.81 98 ASN A C 1
ATOM 795 O O . ASN A 1 98 ? 8.537 -8.009 8.844 1.00 92.81 98 ASN A O 1
ATOM 799 N N . THR A 1 99 ? 6.600 -8.540 7.835 1.00 95.31 99 THR A N 1
ATOM 800 C CA . THR A 1 99 ? 5.731 -8.135 8.944 1.00 95.31 99 THR A CA 1
ATOM 801 C C . THR A 1 99 ? 4.486 -9.016 9.010 1.00 95.31 99 THR A C 1
ATOM 803 O O . THR A 1 99 ? 4.245 -9.837 8.123 1.00 95.31 99 THR A O 1
ATOM 806 N N . THR A 1 100 ? 3.691 -8.858 10.063 1.00 96.62 100 THR A N 1
ATOM 807 C CA . THR A 1 100 ? 2.375 -9.491 10.175 1.00 96.62 100 THR A CA 1
ATOM 808 C C . THR A 1 100 ? 1.305 -8.422 10.028 1.00 96.62 100 THR A C 1
ATOM 810 O O . THR A 1 100 ? 1.279 -7.453 10.785 1.00 96.62 100 THR A O 1
ATOM 813 N N . LEU A 1 101 ? 0.433 -8.590 9.040 1.00 97.19 101 LEU A N 1
ATOM 814 C CA . LEU A 1 101 ? -0.715 -7.732 8.791 1.00 97.19 101 LEU A CA 1
ATOM 815 C C . LEU A 1 101 ? -1.922 -8.236 9.584 1.00 97.19 101 LEU A C 1
ATOM 817 O O . LEU A 1 101 ? -2.310 -9.392 9.451 1.00 97.19 101 LEU A O 1
ATOM 821 N N . ASN A 1 102 ? -2.526 -7.347 10.365 1.00 98.00 102 ASN A N 1
ATOM 822 C CA . ASN A 1 102 ? -3.633 -7.647 11.275 1.00 98.00 102 ASN A CA 1
ATOM 823 C C . ASN A 1 102 ? -4.942 -6.947 10.893 1.00 98.00 102 ASN A C 1
ATOM 825 O O . ASN A 1 102 ? -5.995 -7.236 11.463 1.00 98.00 102 ASN A O 1
ATOM 829 N N . GLY A 1 103 ? -4.902 -5.999 9.958 1.00 97.88 103 GLY A N 1
ATOM 830 C CA . GLY A 1 103 ? -6.085 -5.251 9.555 1.00 97.88 103 GLY A CA 1
ATOM 831 C C . GLY A 1 103 ? -5.773 -4.053 8.679 1.00 97.88 103 GLY A C 1
ATOM 832 O O . GLY A 1 103 ? -4.644 -3.875 8.226 1.00 97.88 103 GLY A O 1
ATOM 833 N N . PHE A 1 104 ? -6.788 -3.218 8.486 1.00 97.69 104 PHE A N 1
ATOM 834 C CA . PHE A 1 104 ? -6.703 -1.956 7.765 1.00 97.69 104 PHE A CA 1
ATOM 835 C C . PHE A 1 104 ? -7.527 -0.881 8.471 1.00 97.69 104 PHE A C 1
ATOM 837 O O . PHE A 1 104 ? -8.644 -1.138 8.914 1.00 97.69 104 PHE A O 1
ATOM 844 N N . GLU A 1 105 ? -6.999 0.333 8.543 1.00 97.19 105 GLU A N 1
ATOM 84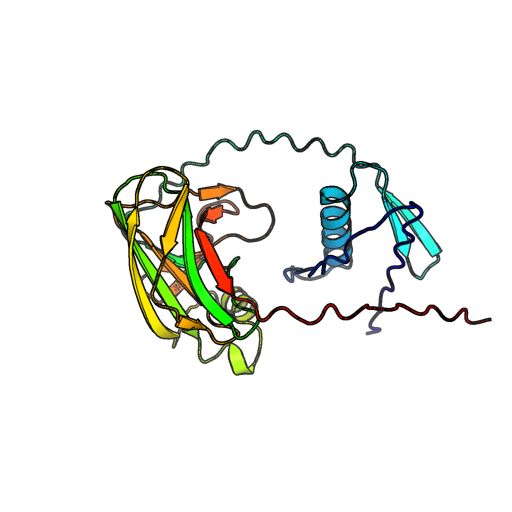5 C CA . GLU A 1 105 ? -7.770 1.547 8.806 1.00 97.19 105 GLU A CA 1
ATOM 846 C C . GLU A 1 105 ? -8.177 2.121 7.447 1.00 97.19 105 GLU A C 1
ATOM 848 O O . GLU A 1 105 ? -7.311 2.452 6.635 1.00 97.19 105 GLU A O 1
ATOM 853 N N . ILE A 1 106 ? -9.480 2.180 7.167 1.00 96.50 106 ILE A N 1
ATOM 854 C CA . ILE A 1 106 ? -10.012 2.658 5.886 1.00 96.50 106 ILE A CA 1
ATOM 855 C C . ILE A 1 106 ? -10.999 3.785 6.166 1.00 96.50 106 ILE A C 1
ATOM 857 O O . ILE A 1 106 ? -11.972 3.591 6.894 1.00 96.50 106 ILE A O 1
ATOM 861 N N . GLU A 1 107 ? -10.753 4.952 5.579 1.00 95.62 107 GLU A N 1
ATOM 862 C CA . GLU A 1 107 ? -11.700 6.064 5.563 1.00 95.62 107 GLU A CA 1
ATOM 863 C C . GLU A 1 107 ? -12.510 6.002 4.272 1.00 95.62 107 GLU A C 1
ATOM 865 O O . GLU A 1 107 ? -11.955 6.087 3.173 1.00 95.62 107 GLU A O 1
ATOM 870 N N . SER A 1 108 ? -13.823 5.807 4.385 1.00 93.38 108 SER A N 1
ATOM 871 C CA . SER A 1 108 ? -14.694 5.692 3.218 1.00 93.38 108 SER A CA 1
ATOM 872 C C . SER A 1 108 ? -15.527 6.948 2.990 1.00 93.38 108 SER A C 1
ATOM 874 O O . SER A 1 108 ? -15.968 7.609 3.930 1.00 93.38 108 SER A O 1
ATOM 876 N N . ARG A 1 109 ? -15.737 7.258 1.708 1.00 91.25 109 ARG A N 1
ATOM 877 C CA . ARG A 1 109 ? -16.628 8.327 1.250 1.00 91.25 109 ARG A CA 1
ATOM 878 C C . ARG A 1 109 ? -18.047 7.820 1.014 1.00 91.25 109 ARG A C 1
ATOM 880 O O . ARG A 1 109 ? -18.997 8.581 1.128 1.00 91.25 109 ARG A O 1
ATOM 887 N N . ILE A 1 110 ? -18.172 6.566 0.580 1.00 92.31 110 ILE A N 1
ATOM 888 C CA . ILE A 1 110 ? -19.448 5.925 0.257 1.00 92.31 110 ILE A CA 1
ATOM 889 C C . ILE A 1 110 ? -19.437 4.516 0.843 1.00 92.31 110 ILE A C 1
ATOM 891 O O . ILE A 1 110 ? -18.506 3.746 0.581 1.00 92.31 110 ILE A O 1
ATOM 895 N N . ASN A 1 111 ? -20.495 4.197 1.592 1.00 94.25 111 ASN A N 1
ATOM 896 C CA . ASN A 1 111 ? -20.780 2.858 2.104 1.00 94.25 111 ASN A CA 1
ATOM 897 C C . ASN A 1 111 ? -20.881 1.847 0.966 1.00 94.25 111 ASN A C 1
ATOM 899 O O . ASN A 1 111 ? -21.631 2.084 0.027 1.00 94.25 111 ASN A O 1
ATOM 903 N N . GLY A 1 112 ? -20.238 0.690 1.094 1.00 95.06 112 GLY A N 1
ATOM 904 C CA . GLY A 1 112 ? -20.362 -0.392 0.117 1.00 95.06 112 GLY A CA 1
ATOM 905 C C . GLY A 1 112 ? -19.159 -1.314 0.113 1.00 95.06 112 GLY A C 1
ATOM 906 O O . GLY A 1 112 ? -18.397 -1.337 1.068 1.00 95.06 112 GLY A O 1
ATOM 907 N N . VAL A 1 113 ? -18.971 -2.103 -0.939 1.00 94.62 113 VAL A N 1
ATOM 908 C CA . VAL A 1 113 ? -17.964 -3.171 -0.921 1.00 94.62 113 VAL A CA 1
ATOM 909 C C . VAL A 1 113 ? -16.697 -2.766 -1.662 1.00 94.62 113 VAL A C 1
ATOM 911 O O . VAL A 1 113 ? -16.754 -2.279 -2.793 1.00 94.62 113 VAL A O 1
ATOM 914 N N . VAL A 1 114 ? -15.541 -3.026 -1.056 1.00 96.12 114 VAL A N 1
ATOM 915 C CA . VAL A 1 114 ? -14.238 -2.949 -1.730 1.00 96.12 114 VAL A CA 1
ATOM 916 C C . VAL A 1 114 ? -13.438 -4.220 -1.504 1.00 96.12 114 VAL A C 1
ATOM 918 O O . VAL A 1 114 ? -13.582 -4.880 -0.474 1.00 96.12 114 VAL A O 1
ATOM 921 N N . ASN A 1 115 ? -12.561 -4.535 -2.455 1.00 96.69 115 ASN A N 1
ATOM 922 C CA . ASN A 1 115 ? -11.607 -5.624 -2.305 1.00 96.69 115 ASN A CA 1
ATOM 923 C C . ASN A 1 115 ? -10.208 -5.052 -2.115 1.00 96.69 115 ASN A C 1
ATOM 925 O O . ASN A 1 115 ? -9.768 -4.201 -2.881 1.00 96.69 115 ASN A O 1
ATOM 929 N N . VAL A 1 116 ? -9.486 -5.552 -1.124 1.00 97.25 116 VAL A N 1
ATOM 930 C CA . VAL A 1 116 ? -8.090 -5.193 -0.880 1.00 97.25 116 VAL A CA 1
ATOM 931 C C . VAL A 1 116 ? -7.250 -6.438 -1.096 1.00 97.25 116 VAL A C 1
ATOM 933 O O . VAL A 1 116 ? -7.535 -7.482 -0.514 1.00 97.25 116 VAL A O 1
ATOM 936 N N . SER A 1 117 ? -6.239 -6.349 -1.951 1.00 97.31 117 SER A N 1
ATOM 937 C CA . SER A 1 117 ? -5.393 -7.474 -2.339 1.00 97.31 117 SER A CA 1
ATOM 938 C C . SER A 1 117 ? -3.927 -7.193 -2.047 1.00 97.31 117 SER A C 1
ATOM 940 O O . SER A 1 117 ? -3.458 -6.069 -2.210 1.00 97.31 117 SER A O 1
ATOM 942 N N . ILE A 1 118 ? -3.202 -8.234 -1.648 1.00 96.94 118 ILE A N 1
ATOM 943 C CA . ILE A 1 118 ? -1.742 -8.228 -1.554 1.00 96.94 118 ILE A CA 1
ATOM 944 C C . ILE A 1 118 ? -1.187 -9.023 -2.716 1.00 96.94 118 ILE A C 1
ATOM 946 O O . ILE A 1 118 ? -1.601 -10.162 -2.968 1.00 96.94 118 ILE A O 1
ATOM 950 N N . LEU A 1 119 ? -0.223 -8.421 -3.395 1.00 95.00 119 LEU A N 1
ATOM 951 C CA . LEU A 1 119 ? 0.416 -9.002 -4.556 1.00 95.00 119 LEU A CA 1
ATOM 952 C C . LEU A 1 119 ? 1.933 -8.867 -4.493 1.00 95.00 119 LEU A C 1
ATOM 954 O O . LEU A 1 119 ? 2.492 -7.991 -3.833 1.00 95.00 119 LEU A O 1
ATOM 958 N N . GLU A 1 120 ? 2.587 -9.796 -5.171 1.00 92.94 120 GLU A N 1
ATOM 959 C CA . GLU A 1 120 ? 4.028 -9.820 -5.390 1.00 92.94 120 GLU A CA 1
ATOM 960 C C . GLU A 1 120 ? 4.288 -9.657 -6.883 1.00 92.94 120 GLU A C 1
ATOM 962 O O . GLU A 1 120 ? 3.687 -10.372 -7.683 1.00 92.94 120 GLU A O 1
ATOM 967 N N . VAL A 1 121 ? 5.196 -8.754 -7.246 1.00 91.69 121 VAL A N 1
ATOM 968 C CA . VAL A 1 121 ? 5.702 -8.613 -8.617 1.00 91.69 121 VAL A CA 1
ATOM 969 C C . VAL A 1 121 ? 7.049 -9.321 -8.683 1.00 91.69 121 VAL A C 1
ATOM 971 O O . VAL A 1 121 ? 7.981 -8.950 -7.962 1.00 91.69 121 VAL A O 1
ATOM 974 N N . VAL A 1 122 ? 7.150 -10.362 -9.508 1.00 88.75 122 VAL A N 1
ATOM 975 C CA . VAL A 1 122 ? 8.318 -11.260 -9.531 1.00 88.75 122 VAL A CA 1
ATOM 976 C C . VAL A 1 122 ? 9.591 -10.507 -9.938 1.00 88.75 122 VAL A C 1
ATOM 978 O O . VAL A 1 122 ? 10.661 -10.717 -9.363 1.00 88.75 122 VAL A O 1
ATOM 981 N N . GLU A 1 123 ? 9.469 -9.580 -10.884 1.00 85.88 123 GLU A N 1
ATOM 982 C CA . GLU A 1 123 ? 10.570 -8.846 -11.503 1.00 85.88 123 GLU A CA 1
ATOM 983 C C . GLU A 1 123 ? 11.190 -7.797 -10.582 1.00 85.88 123 GLU A C 1
ATOM 985 O O . GLU A 1 123 ? 12.386 -7.514 -10.687 1.00 85.88 123 GLU A O 1
ATOM 990 N N . CYS A 1 124 ? 10.411 -7.207 -9.668 1.00 83.56 124 CYS A N 1
ATOM 991 C CA . CYS A 1 124 ? 10.933 -6.103 -8.874 1.00 83.56 124 CYS A CA 1
ATOM 992 C C . CYS A 1 124 ? 11.999 -6.588 -7.883 1.00 83.56 124 CYS A C 1
ATOM 994 O O . CYS A 1 124 ? 13.102 -6.053 -7.851 1.00 83.56 124 CYS A O 1
ATOM 996 N N . ARG A 1 125 ? 11.758 -7.696 -7.171 1.00 71.06 125 ARG A N 1
ATOM 997 C CA . ARG A 1 125 ? 12.640 -8.186 -6.093 1.00 71.06 125 ARG A CA 1
ATOM 998 C C . ARG A 1 125 ? 14.098 -8.406 -6.499 1.00 71.06 125 ARG A C 1
ATOM 1000 O O . ARG A 1 125 ? 14.975 -8.348 -5.641 1.00 71.06 125 ARG A O 1
ATOM 1007 N N . GLN A 1 126 ? 14.355 -8.677 -7.774 1.00 75.25 126 GLN A N 1
ATOM 1008 C CA . GLN A 1 126 ? 15.685 -9.036 -8.258 1.00 75.25 126 GLN A CA 1
ATOM 1009 C C . GLN A 1 126 ? 16.558 -7.824 -8.605 1.00 75.25 126 GLN A C 1
ATOM 1011 O O . GLN A 1 126 ? 17.779 -7.913 -8.497 1.00 75.25 126 GLN A O 1
ATOM 1016 N N . ILE A 1 127 ? 15.958 -6.704 -9.024 1.00 74.75 127 ILE A N 1
ATOM 1017 C CA . ILE A 1 127 ? 16.696 -5.601 -9.664 1.00 74.75 127 ILE A CA 1
ATOM 1018 C C . ILE A 1 127 ? 16.575 -4.289 -8.874 1.00 74.75 127 ILE A C 1
ATOM 1020 O O . ILE A 1 127 ? 17.566 -3.572 -8.725 1.00 74.75 127 ILE A O 1
ATOM 1024 N N . LYS A 1 128 ? 15.381 -3.941 -8.376 1.00 83.19 128 LYS A N 1
ATOM 1025 C CA . LYS A 1 128 ? 15.084 -2.634 -7.752 1.00 83.19 128 LYS A CA 1
ATOM 1026 C C . LYS A 1 128 ? 13.798 -2.686 -6.924 1.00 83.19 128 LYS A C 1
ATOM 1028 O O . LYS A 1 128 ? 13.012 -3.602 -7.074 1.00 83.19 128 LYS A O 1
ATOM 1033 N N . SER A 1 129 ? 13.532 -1.692 -6.077 1.00 84.94 129 SER A N 1
ATOM 1034 C CA . SER A 1 129 ? 12.251 -1.673 -5.350 1.00 84.94 129 SER A CA 1
ATOM 1035 C C . SER A 1 129 ? 11.052 -1.731 -6.305 1.00 84.94 129 SER A C 1
ATOM 1037 O O . SER A 1 129 ? 11.105 -1.196 -7.416 1.00 84.94 129 SER A O 1
ATOM 1039 N N . CYS A 1 130 ? 9.966 -2.362 -5.861 1.00 85.38 130 CYS A N 1
ATOM 1040 C CA . CYS A 1 130 ? 8.722 -2.474 -6.631 1.00 85.38 130 CYS A CA 1
ATOM 1041 C C . CYS A 1 130 ? 8.179 -1.111 -7.082 1.00 85.38 130 CYS A C 1
ATOM 1043 O O . CYS A 1 130 ? 7.804 -0.957 -8.243 1.00 85.38 130 CYS A O 1
ATOM 1045 N N . LEU A 1 131 ? 8.274 -0.090 -6.225 1.00 83.56 131 LEU A N 1
ATOM 1046 C CA . LEU A 1 131 ? 7.999 1.299 -6.594 1.00 83.56 131 LEU A CA 1
ATOM 1047 C C . LEU A 1 131 ? 8.814 1.754 -7.816 1.00 83.56 131 LEU A C 1
ATOM 1049 O O . LEU A 1 131 ? 8.240 2.194 -8.805 1.00 83.56 131 LEU A O 1
ATOM 1053 N N . ASN A 1 132 ? 10.138 1.594 -7.792 1.00 85.19 132 ASN A N 1
ATOM 1054 C CA . ASN A 1 132 ? 10.997 2.010 -8.905 1.00 85.19 132 ASN A CA 1
ATOM 1055 C C . ASN A 1 132 ? 10.797 1.146 -10.160 1.00 85.19 132 ASN A C 1
ATOM 1057 O O . ASN A 1 132 ? 11.045 1.590 -11.277 1.00 85.19 132 ASN A O 1
ATOM 1061 N N . PHE A 1 133 ? 10.396 -0.118 -10.008 1.00 89.25 133 PHE A N 1
ATOM 1062 C CA . PHE A 1 133 ? 10.039 -0.949 -11.154 1.00 89.25 133 PHE A CA 1
ATOM 1063 C C . PHE A 1 133 ? 8.835 -0.383 -11.896 1.00 89.25 133 PHE A C 1
ATOM 1065 O O . PHE A 1 133 ? 8.917 -0.147 -13.100 1.00 89.25 133 PHE A O 1
ATOM 1072 N N . ILE A 1 134 ? 7.769 -0.104 -11.156 1.00 88.56 134 ILE A N 1
ATOM 1073 C CA . ILE A 1 134 ? 6.503 0.356 -11.714 1.00 88.56 134 ILE A CA 1
ATOM 1074 C C . ILE A 1 134 ? 6.649 1.763 -12.296 1.00 88.56 134 ILE A C 1
ATOM 1076 O O . ILE A 1 134 ? 6.180 1.995 -13.398 1.00 88.56 134 ILE A O 1
ATOM 1080 N N . LEU A 1 135 ? 7.382 2.663 -11.630 1.00 85.06 135 LEU A N 1
ATOM 1081 C CA . LEU A 1 135 ? 7.639 4.019 -12.140 1.00 85.06 135 LEU A CA 1
ATOM 1082 C C . LEU A 1 135 ? 8.450 4.067 -13.444 1.00 85.06 135 LEU A C 1
ATOM 1084 O O . LEU A 1 135 ? 8.344 5.039 -14.181 1.00 85.06 135 LEU A O 1
ATOM 1088 N N . ASP A 1 136 ? 9.297 3.068 -13.701 1.00 87.88 136 ASP A N 1
ATOM 1089 C CA . ASP A 1 136 ? 10.142 3.052 -14.903 1.00 87.88 136 ASP A CA 1
ATOM 1090 C C . ASP A 1 136 ? 9.475 2.324 -16.080 1.00 87.88 136 ASP A C 1
ATOM 1092 O O . ASP A 1 136 ? 9.880 2.514 -17.224 1.00 87.88 136 ASP A O 1
ATOM 1096 N N . THR A 1 137 ? 8.531 1.421 -15.798 1.00 90.25 137 THR A N 1
ATOM 1097 C CA . THR A 1 137 ? 7.912 0.548 -16.811 1.00 90.25 137 THR A CA 1
ATOM 1098 C C . THR A 1 137 ? 6.456 0.890 -17.088 1.00 90.25 137 THR A C 1
ATOM 1100 O O . THR A 1 137 ? 5.935 0.450 -18.107 1.00 90.25 137 THR A O 1
ATOM 1103 N N . ASP A 1 138 ? 5.803 1.632 -16.188 1.00 90.44 138 ASP A N 1
ATOM 1104 C CA . ASP A 1 138 ? 4.361 1.898 -16.181 1.00 90.44 138 ASP A CA 1
ATOM 1105 C C . ASP A 1 138 ? 3.517 0.615 -16.308 1.00 90.44 138 ASP A C 1
ATOM 1107 O O . ASP A 1 138 ? 2.407 0.618 -16.842 1.00 90.44 138 ASP A O 1
ATOM 1111 N N . GLN A 1 139 ? 4.043 -0.516 -15.821 1.00 90.44 139 GLN A N 1
ATOM 1112 C CA . GLN A 1 139 ? 3.425 -1.830 -15.975 1.00 90.44 139 GLN A CA 1
ATOM 1113 C C . GLN A 1 139 ? 3.469 -2.652 -14.689 1.00 90.44 139 GLN A C 1
ATOM 1115 O O . GLN A 1 139 ? 4.476 -2.727 -13.984 1.00 90.44 139 GLN A O 1
ATOM 1120 N N . LEU A 1 140 ? 2.356 -3.334 -14.430 1.00 90.25 140 LEU A N 1
ATOM 1121 C CA . LEU A 1 140 ? 2.211 -4.370 -13.419 1.00 90.25 140 LEU A CA 1
ATOM 1122 C C . LEU A 1 140 ? 2.052 -5.725 -14.125 1.00 90.25 140 LEU A C 1
ATOM 1124 O O . LEU A 1 140 ? 0.965 -6.298 -14.177 1.00 90.25 140 LEU A O 1
ATOM 1128 N N . ALA A 1 141 ? 3.141 -6.222 -14.711 1.00 85.31 141 ALA A N 1
ATOM 1129 C CA . ALA A 1 141 ? 3.180 -7.536 -15.352 1.00 85.31 141 ALA A CA 1
ATOM 1130 C C . ALA A 1 141 ? 3.581 -8.638 -14.355 1.00 85.31 141 ALA A C 1
ATOM 1132 O O . ALA A 1 141 ? 4.211 -8.361 -13.337 1.00 85.31 141 ALA A O 1
ATOM 1133 N N . ASN A 1 142 ? 3.206 -9.887 -14.661 1.00 89.56 142 ASN A N 1
ATOM 1134 C CA . ASN A 1 142 ? 3.672 -11.106 -13.979 1.00 89.56 142 ASN A CA 1
ATOM 1135 C C . ASN A 1 142 ? 3.563 -11.086 -12.443 1.00 89.56 142 ASN A C 1
ATOM 1137 O O . ASN A 1 142 ? 4.412 -11.622 -11.726 1.00 89.56 142 ASN A O 1
ATOM 1141 N N . TYR A 1 143 ? 2.496 -10.486 -11.921 1.00 93.50 143 TYR A N 1
ATOM 1142 C CA . TYR A 1 143 ? 2.244 -10.478 -10.489 1.00 93.50 143 TYR A CA 1
ATOM 1143 C C . TYR A 1 143 ? 1.501 -11.737 -10.037 1.00 93.50 143 TYR A C 1
ATOM 1145 O O . TYR A 1 143 ? 0.730 -12.353 -10.775 1.00 93.50 143 TYR A O 1
ATOM 1153 N N . LYS A 1 144 ? 1.694 -12.092 -8.769 1.00 94.81 144 LYS A N 1
ATOM 1154 C CA . LYS A 1 144 ? 0.940 -13.139 -8.084 1.00 94.81 144 LYS A CA 1
ATOM 1155 C C . LYS A 1 144 ? 0.122 -12.525 -6.959 1.00 94.81 144 LYS A C 1
ATOM 1157 O O . LYS A 1 144 ? 0.674 -11.876 -6.072 1.00 94.81 144 LYS A O 1
ATOM 1162 N N . VAL A 1 145 ? -1.187 -12.770 -6.965 1.00 96.00 145 VAL A N 1
ATOM 1163 C CA . VAL A 1 145 ? -2.071 -12.410 -5.848 1.00 96.00 145 VAL A CA 1
ATOM 1164 C C . VAL A 1 145 ? -1.930 -13.456 -4.748 1.00 96.00 145 VAL A C 1
ATOM 1166 O O . VAL A 1 145 ? -2.118 -14.648 -4.986 1.00 96.00 145 VAL A O 1
ATOM 1169 N N . TYR A 1 146 ? -1.592 -13.013 -3.540 1.00 96.56 146 TYR A N 1
ATOM 1170 C CA . TYR A 1 146 ? -1.429 -13.892 -2.380 1.00 96.56 146 TYR A CA 1
ATOM 1171 C C . TYR A 1 146 ? -2.696 -13.987 -1.543 1.00 96.56 146 TYR A C 1
ATOM 1173 O O . TYR A 1 146 ? -3.051 -15.060 -1.053 1.00 96.56 146 TYR A O 1
ATOM 1181 N N . LYS A 1 147 ? -3.361 -12.850 -1.349 1.00 97.94 147 LYS A N 1
ATOM 1182 C CA . LYS A 1 147 ? -4.553 -12.759 -0.517 1.00 97.94 147 LYS A CA 1
ATOM 1183 C C . LYS A 1 147 ? -5.410 -11.592 -0.970 1.00 97.94 147 LYS A C 1
ATOM 1185 O O . LYS A 1 147 ? -4.882 -10.542 -1.329 1.00 97.94 147 LYS A O 1
ATOM 1190 N N . THR A 1 148 ? -6.718 -11.788 -0.893 1.00 98.00 148 THR A N 1
ATOM 1191 C CA . THR A 1 148 ? -7.726 -10.753 -1.102 1.00 98.00 148 THR A CA 1
ATOM 1192 C C . THR A 1 148 ? -8.696 -10.786 0.070 1.00 98.00 148 THR A C 1
ATOM 1194 O O . THR A 1 148 ? -9.121 -11.863 0.495 1.00 98.00 148 THR A O 1
ATOM 1197 N N . TRP A 1 149 ? -9.035 -9.610 0.588 1.00 98.00 149 TRP A N 1
ATOM 1198 C CA . TRP A 1 149 ? -10.081 -9.407 1.582 1.00 98.00 149 TRP A CA 1
ATOM 1199 C C . TRP A 1 149 ? -11.187 -8.554 0.987 1.00 98.00 149 TRP A C 1
ATOM 1201 O O . TRP A 1 149 ? -10.924 -7.650 0.195 1.00 98.00 149 TRP A O 1
ATOM 1211 N N . LEU A 1 150 ? -12.412 -8.845 1.403 1.00 97.38 150 LEU A N 1
ATOM 1212 C CA . LEU A 1 150 ? -13.603 -8.097 1.041 1.00 97.38 150 LEU A CA 1
ATOM 1213 C C . LEU A 1 150 ? -14.057 -7.317 2.274 1.00 97.38 150 LEU A C 1
ATOM 1215 O O . LEU A 1 150 ? -14.288 -7.911 3.329 1.00 97.38 150 LEU A O 1
ATOM 1219 N N . PHE A 1 151 ? -14.160 -5.996 2.144 1.00 96.75 151 PHE A N 1
ATOM 1220 C CA . PHE A 1 151 ? -14.592 -5.109 3.220 1.00 96.75 151 PHE A CA 1
ATOM 1221 C C . PHE A 1 151 ? -15.908 -4.434 2.858 1.00 96.75 151 PHE A C 1
ATOM 1223 O O . PHE A 1 151 ? -16.024 -3.802 1.808 1.00 96.75 151 PHE A O 1
ATOM 1230 N N . ASN A 1 152 ? -16.875 -4.542 3.766 1.00 96.94 152 ASN A N 1
ATOM 1231 C CA . ASN A 1 152 ? -18.111 -3.773 3.725 1.00 96.94 152 ASN A CA 1
ATOM 1232 C C . ASN A 1 152 ? -17.845 -2.431 4.408 1.00 96.94 152 ASN A C 1
ATOM 1234 O O . ASN A 1 152 ? -17.845 -2.347 5.634 1.00 96.94 152 ASN A O 1
ATOM 1238 N N . LEU A 1 153 ? -17.556 -1.416 3.603 1.00 95.94 153 LEU A N 1
ATOM 1239 C CA . LEU A 1 153 ? -17.254 -0.069 4.044 1.00 95.94 153 LEU A CA 1
ATOM 1240 C C . LEU A 1 153 ? -18.450 0.579 4.734 1.00 95.94 153 LEU A C 1
ATOM 1242 O O . LEU A 1 153 ? -19.553 0.618 4.185 1.00 95.94 153 LEU A O 1
ATOM 1246 N N . THR A 1 154 ? -18.173 1.144 5.901 1.00 94.31 154 THR A N 1
ATOM 1247 C CA . THR A 1 154 ? -18.990 2.142 6.587 1.00 94.31 154 THR A CA 1
ATOM 1248 C C . THR A 1 154 ? -18.353 3.521 6.447 1.00 94.31 154 THR A C 1
ATOM 1250 O O . THR A 1 154 ? -17.124 3.638 6.444 1.00 94.31 154 THR A O 1
ATOM 1253 N N . GLU A 1 155 ? -19.179 4.553 6.309 1.00 89.44 155 GLU A N 1
ATOM 1254 C CA . GLU A 1 155 ? -18.799 5.950 6.113 1.00 89.44 155 GLU A CA 1
ATOM 1255 C C . GLU A 1 155 ? -17.895 6.413 7.256 1.00 89.44 155 GLU A C 1
ATOM 1257 O O . GLU A 1 155 ? -18.095 6.022 8.411 1.00 89.44 155 GLU A O 1
ATOM 1262 N N . ASN A 1 156 ? -16.921 7.267 6.932 1.00 91.06 156 ASN A N 1
ATOM 1263 C CA . ASN A 1 156 ? -15.838 7.707 7.815 1.00 91.06 156 ASN A CA 1
ATOM 1264 C C . ASN A 1 156 ? -14.756 6.638 8.056 1.00 91.06 156 ASN A C 1
ATOM 1266 O O . ASN A 1 156 ? -14.669 5.613 7.374 1.00 91.06 156 ASN A O 1
ATOM 1270 N N . LEU A 1 157 ? -13.855 6.934 8.994 1.00 93.50 157 LEU A N 1
ATOM 1271 C CA . LEU A 1 157 ? -12.721 6.097 9.364 1.00 93.50 157 LEU A CA 1
ATOM 1272 C C . LEU A 1 157 ? -13.175 4.884 10.180 1.00 93.50 157 LEU A C 1
ATOM 1274 O O . LEU A 1 157 ? -13.719 5.027 11.272 1.00 93.50 157 LEU A O 1
ATOM 1278 N N . THR A 1 158 ? -12.893 3.687 9.671 1.00 95.69 158 THR A N 1
ATOM 1279 C CA . THR A 1 158 ? -13.215 2.422 10.341 1.00 95.69 158 THR A CA 1
ATOM 1280 C C . THR A 1 158 ? -12.012 1.478 10.323 1.00 95.69 158 THR A C 1
ATOM 1282 O O . THR A 1 158 ? -11.284 1.396 9.332 1.00 95.69 158 THR A O 1
ATOM 1285 N N . SER A 1 159 ? -11.800 0.745 11.420 1.00 97.62 159 SER A N 1
ATOM 1286 C CA . SER A 1 159 ? -10.759 -0.284 11.526 1.00 97.62 159 SER A CA 1
ATOM 1287 C C . SER A 1 159 ? -11.329 -1.674 11.235 1.00 97.62 159 SER A C 1
ATOM 1289 O O . SER A 1 159 ? -12.155 -2.190 11.986 1.00 97.62 159 SER A O 1
ATOM 1291 N N . TYR A 1 160 ? -10.830 -2.314 10.183 1.00 97.44 160 TYR A N 1
ATOM 1292 C CA . TYR A 1 160 ? -11.199 -3.664 9.769 1.00 97.44 160 TYR A CA 1
ATOM 1293 C C . TYR A 1 160 ? -10.107 -4.641 10.191 1.00 97.44 160 TYR A C 1
ATOM 1295 O O . TYR A 1 160 ? -8.991 -4.594 9.677 1.00 97.44 160 TYR A O 1
ATOM 1303 N N . LYS A 1 161 ? -10.415 -5.529 11.137 1.00 98.00 161 LYS A N 1
ATOM 1304 C CA . LYS A 1 161 ? -9.492 -6.589 11.562 1.00 98.00 161 LYS A CA 1
ATOM 1305 C C . LYS A 1 161 ? -9.567 -7.772 10.601 1.00 98.00 161 LYS A C 1
ATOM 1307 O O . LYS A 1 161 ? -10.647 -8.110 10.122 1.00 98.00 161 LYS A O 1
ATOM 1312 N N . ILE A 1 162 ? -8.432 -8.415 10.363 1.00 97.88 162 ILE A N 1
ATOM 1313 C CA . ILE A 1 162 ? -8.331 -9.650 9.582 1.00 97.88 162 ILE A CA 1
ATOM 1314 C C . ILE A 1 162 ? -7.626 -10.732 10.400 1.00 97.88 162 ILE A C 1
ATOM 1316 O O . ILE A 1 162 ? -7.004 -10.449 11.425 1.00 97.88 162 ILE A O 1
ATOM 1320 N N . GLU A 1 163 ? -7.705 -11.976 9.934 1.00 97.69 163 GLU A N 1
ATOM 1321 C CA . GLU A 1 163 ? -6.811 -13.025 10.418 1.00 97.69 163 GLU A CA 1
ATOM 1322 C C . GLU A 1 163 ? -5.350 -12.631 10.120 1.00 97.69 163 GLU A C 1
ATOM 1324 O O . GLU A 1 163 ? -5.073 -12.224 8.983 1.00 97.69 163 GLU A O 1
ATOM 1329 N N . PRO A 1 164 ? -4.428 -12.730 11.101 1.00 97.75 164 PRO A N 1
ATOM 1330 C CA . PRO A 1 164 ? -3.033 -12.351 10.920 1.00 97.75 164 PRO A CA 1
ATOM 1331 C C . PRO A 1 164 ? -2.411 -12.994 9.679 1.00 97.75 164 PRO A C 1
ATOM 1333 O O . PRO A 1 164 ? -2.425 -14.214 9.516 1.00 97.75 164 PRO A O 1
ATOM 1336 N N . PHE A 1 165 ? -1.835 -12.170 8.808 1.00 97.88 165 PHE A N 1
ATOM 1337 C CA . PHE A 1 165 ? -1.258 -12.613 7.545 1.00 97.88 165 PHE A CA 1
ATOM 1338 C C . PHE A 1 165 ? 0.206 -12.191 7.442 1.00 97.88 165 PHE A C 1
ATOM 1340 O O . PHE A 1 165 ? 0.536 -11.014 7.590 1.00 97.88 165 PHE A O 1
ATOM 1347 N N . SER A 1 166 ? 1.101 -13.149 7.191 1.00 97.00 166 SER A N 1
ATOM 1348 C CA . SER A 1 166 ? 2.525 -12.850 7.035 1.00 97.00 166 SER A CA 1
ATOM 1349 C C . SER A 1 166 ? 2.773 -12.175 5.688 1.00 97.00 166 SER A C 1
ATOM 1351 O O . SER A 1 166 ? 2.580 -12.772 4.630 1.00 97.00 166 SER A O 1
ATOM 1353 N N . ILE A 1 167 ? 3.210 -10.923 5.745 1.00 95.69 167 ILE A N 1
ATOM 1354 C CA . ILE A 1 167 ? 3.601 -10.130 4.590 1.00 95.69 167 ILE A CA 1
ATOM 1355 C C . ILE A 1 167 ? 5.109 -10.211 4.437 1.00 95.69 167 ILE A C 1
ATOM 1357 O O . ILE A 1 167 ? 5.868 -9.992 5.385 1.00 95.69 167 ILE A O 1
ATOM 1361 N N . GLN A 1 168 ? 5.549 -10.496 3.219 1.00 93.56 168 GLN A N 1
ATOM 1362 C CA . GLN A 1 168 ? 6.956 -10.422 2.874 1.00 93.56 168 GLN A CA 1
ATOM 1363 C C . GLN A 1 168 ? 7.314 -9.034 2.336 1.00 93.56 168 GLN A C 1
ATOM 1365 O O . GLN A 1 168 ? 6.494 -8.346 1.729 1.00 93.56 168 GLN A O 1
ATOM 1370 N N . LYS A 1 169 ? 8.584 -8.662 2.494 1.00 90.88 169 LYS A N 1
ATOM 1371 C CA . LYS A 1 169 ? 9.164 -7.443 1.935 1.00 90.88 169 LYS A CA 1
ATOM 1372 C C . LYS A 1 169 ? 8.891 -7.311 0.424 1.00 90.88 169 LYS A C 1
ATOM 1374 O O . LYS A 1 169 ? 8.894 -8.303 -0.303 1.00 90.88 169 LYS A O 1
ATOM 1379 N N . GLU A 1 170 ? 8.716 -6.079 -0.044 1.00 90.06 170 GLU A N 1
ATOM 1380 C CA . GLU A 1 170 ? 8.384 -5.675 -1.419 1.00 90.06 170 GLU A CA 1
ATOM 1381 C C . GLU A 1 170 ? 6.997 -6.109 -1.927 1.00 90.06 170 GLU A C 1
ATOM 1383 O O . GLU A 1 170 ? 6.681 -5.838 -3.082 1.00 90.06 170 GLU A O 1
ATOM 1388 N N . MET A 1 171 ? 6.147 -6.739 -1.109 1.00 93.38 171 MET A N 1
ATOM 1389 C CA . MET A 1 171 ? 4.745 -6.929 -1.496 1.00 93.38 171 MET A CA 1
ATOM 1390 C C . MET A 1 171 ? 4.030 -5.575 -1.595 1.00 93.38 171 MET A C 1
ATOM 1392 O O . MET A 1 171 ? 4.386 -4.618 -0.898 1.00 93.38 171 MET A O 1
ATOM 1396 N N . ILE A 1 172 ? 3.027 -5.497 -2.467 1.00 93.38 172 ILE A N 1
ATOM 1397 C CA . ILE A 1 172 ? 2.281 -4.266 -2.739 1.00 93.38 172 ILE A CA 1
ATOM 1398 C C . ILE A 1 172 ? 0.798 -4.473 -2.445 1.00 93.38 172 ILE A C 1
ATOM 1400 O O . ILE A 1 172 ? 0.253 -5.570 -2.603 1.00 93.38 172 ILE A O 1
ATOM 1404 N N . LEU A 1 173 ? 0.160 -3.391 -2.012 1.00 95.88 173 LEU A N 1
ATOM 1405 C CA . LEU A 1 173 ? -1.262 -3.310 -1.741 1.00 95.88 173 LEU A CA 1
ATOM 1406 C C . LEU A 1 173 ? -2.017 -2.790 -2.971 1.00 95.88 173 LEU A C 1
ATOM 1408 O O . LEU A 1 173 ? -1.676 -1.742 -3.523 1.00 95.88 173 LEU A O 1
ATOM 1412 N N . VAL A 1 174 ? -3.077 -3.497 -3.362 1.00 95.81 174 VAL A N 1
ATOM 1413 C CA . VAL A 1 174 ? -4.024 -3.055 -4.391 1.00 95.81 174 VAL A CA 1
ATOM 1414 C C . VAL A 1 174 ? -5.427 -2.955 -3.819 1.00 95.81 174 VAL A C 1
ATOM 1416 O O . VAL A 1 174 ? -5.918 -3.873 -3.166 1.00 95.81 174 VAL A O 1
ATOM 1419 N N . LEU A 1 175 ? -6.077 -1.830 -4.082 1.00 96.06 175 LEU A N 1
ATOM 1420 C CA . LEU A 1 175 ? -7.455 -1.542 -3.729 1.00 96.06 175 LEU A CA 1
ATOM 1421 C C . LEU A 1 175 ? -8.314 -1.624 -4.989 1.00 96.06 175 LEU A C 1
ATOM 1423 O O . LEU A 1 175 ? -8.150 -0.822 -5.893 1.00 96.06 175 LEU A O 1
ATOM 1427 N N . ASN A 1 176 ? -9.276 -2.532 -5.031 1.00 94.94 176 ASN A N 1
ATOM 1428 C CA . ASN A 1 176 ? -10.281 -2.587 -6.086 1.00 94.94 176 ASN A CA 1
ATOM 1429 C C . ASN A 1 176 ? -11.579 -1.991 -5.545 1.00 94.94 176 ASN A C 1
ATOM 1431 O O . ASN A 1 176 ? -12.209 -2.568 -4.650 1.00 94.94 176 ASN A O 1
ATOM 1435 N N . GLN A 1 177 ? -11.970 -0.831 -6.071 1.00 90.69 177 GLN A N 1
ATOM 1436 C CA . GLN A 1 177 ? -13.239 -0.202 -5.709 1.00 90.69 177 GLN A CA 1
ATOM 1437 C C . GLN A 1 177 ? -14.352 -0.705 -6.622 1.00 90.69 177 GLN A C 1
ATOM 1439 O O . GLN A 1 177 ? -14.154 -0.846 -7.827 1.00 90.69 177 GLN A O 1
ATOM 1444 N N . THR A 1 178 ? -15.531 -0.952 -6.058 1.00 84.44 178 THR A N 1
ATOM 1445 C CA . THR A 1 178 ? -16.739 -1.253 -6.841 1.00 84.44 178 THR A CA 1
ATOM 1446 C C . THR A 1 178 ? -17.594 0.006 -6.974 1.00 84.44 178 THR A C 1
ATOM 1448 O O . THR A 1 178 ? -17.365 0.990 -6.271 1.00 84.44 178 THR A O 1
ATOM 1451 N N . SER A 1 179 ? -18.612 -0.007 -7.837 1.00 81.31 179 SER A N 1
ATOM 1452 C CA . SER A 1 179 ? -19.597 1.087 -7.897 1.00 81.31 179 SER A CA 1
ATOM 1453 C C . SER A 1 179 ? -20.282 1.334 -6.545 1.00 81.31 179 SER A C 1
ATOM 1455 O O . SER A 1 179 ? -20.641 2.469 -6.237 1.00 81.31 179 SER A O 1
ATOM 1457 N N . SER A 1 180 ? -20.397 0.293 -5.712 1.00 87.38 180 SER A N 1
ATOM 1458 C CA . SER A 1 180 ? -21.028 0.384 -4.397 1.00 87.38 180 SER A CA 1
ATOM 1459 C C . SER A 1 180 ? -20.142 1.028 -3.330 1.00 87.38 180 SER A C 1
ATOM 1461 O O . SER A 1 180 ? -20.669 1.752 -2.504 1.00 87.38 180 SER A O 1
ATOM 1463 N N . GLY A 1 181 ? -18.821 0.809 -3.320 1.00 90.00 181 GLY A N 1
ATOM 1464 C CA . GLY A 1 181 ? -17.942 1.239 -2.222 1.00 90.00 181 GLY A CA 1
ATOM 1465 C C . GLY A 1 181 ? -16.788 2.119 -2.689 1.00 90.00 181 GLY A C 1
ATOM 1466 O O . GLY A 1 181 ? -16.014 1.711 -3.555 1.00 90.00 181 GLY A O 1
ATOM 1467 N N . LYS A 1 182 ? -16.626 3.304 -2.079 1.00 91.69 182 LYS A N 1
ATOM 1468 C CA . LYS A 1 182 ? -15.543 4.248 -2.421 1.00 91.69 182 LYS A CA 1
ATOM 1469 C C . LYS A 1 182 ? -14.729 4.651 -1.194 1.00 91.69 182 LYS A C 1
ATOM 1471 O O . LYS A 1 182 ? -15.262 5.228 -0.246 1.00 91.69 182 LYS A O 1
ATOM 1476 N N . VAL A 1 183 ? -13.422 4.401 -1.241 1.00 92.06 183 VAL A N 1
ATOM 1477 C CA . VAL A 1 183 ? -12.448 4.895 -0.250 1.00 92.06 183 VAL A CA 1
ATOM 1478 C C . VAL A 1 183 ? -12.183 6.376 -0.507 1.00 92.06 183 VAL A C 1
ATOM 1480 O O . VAL A 1 183 ? -12.077 6.799 -1.661 1.00 92.06 183 VAL A O 1
ATOM 1483 N N . GLN A 1 184 ? -12.088 7.159 0.565 1.00 92.12 184 GLN A N 1
ATOM 1484 C CA . GLN A 1 184 ? -11.813 8.587 0.511 1.00 92.12 184 GLN A CA 1
ATOM 1485 C C . GLN A 1 184 ? -10.431 8.847 -0.097 1.00 92.12 184 GLN A C 1
ATOM 1487 O O . GLN A 1 184 ? -9.446 8.167 0.204 1.00 92.12 184 GLN A O 1
ATOM 1492 N N . THR A 1 185 ? -10.358 9.872 -0.939 1.00 90.19 185 THR A N 1
ATOM 1493 C CA . THR A 1 185 ? -9.115 10.359 -1.534 1.00 90.19 185 THR A CA 1
ATOM 1494 C C . THR A 1 185 ? -8.732 11.705 -0.947 1.00 90.19 185 THR A C 1
ATOM 1496 O O . THR A 1 185 ? -9.595 12.541 -0.675 1.00 90.19 185 THR A O 1
ATOM 1499 N N . VAL A 1 186 ? -7.434 11.945 -0.809 1.00 87.44 186 VAL A N 1
ATOM 1500 C CA . VAL A 1 186 ? -6.878 13.245 -0.432 1.00 87.44 186 VAL A CA 1
ATOM 1501 C C . VAL A 1 186 ? -5.769 13.651 -1.385 1.00 87.44 186 VAL A C 1
ATOM 1503 O O . VAL A 1 186 ? -5.138 12.809 -2.028 1.00 87.44 186 VAL A O 1
ATOM 1506 N N . LYS A 1 187 ? -5.527 14.958 -1.476 1.00 82.00 187 LYS A N 1
ATOM 1507 C CA . LYS A 1 187 ? -4.380 15.477 -2.211 1.00 82.00 187 LYS A CA 1
ATOM 1508 C C . LYS A 1 187 ? -3.103 15.054 -1.483 1.00 82.00 187 LYS A C 1
ATOM 1510 O O . LYS A 1 187 ? -2.956 15.276 -0.285 1.00 82.00 187 LYS A O 1
ATOM 1515 N N . SER A 1 188 ? -2.198 14.420 -2.212 1.00 77.19 188 SER A N 1
ATOM 1516 C CA . SER A 1 188 ? -0.861 14.079 -1.741 1.00 77.19 188 SER A CA 1
ATOM 1517 C C . SER A 1 188 ? 0.124 15.128 -2.241 1.00 77.19 188 SER A C 1
ATOM 1519 O O . SER A 1 188 ? -0.051 15.695 -3.314 1.00 77.19 188 SER A O 1
ATOM 1521 N N . ASN A 1 189 ? 1.183 15.386 -1.479 1.00 71.50 189 ASN A N 1
ATOM 1522 C CA . ASN A 1 189 ? 2.244 16.302 -1.900 1.00 71.50 189 ASN A CA 1
ATOM 1523 C C . ASN A 1 189 ? 3.498 15.571 -2.402 1.00 71.50 189 ASN A C 1
ATOM 1525 O O . ASN A 1 189 ? 4.460 16.230 -2.787 1.00 71.50 189 ASN A O 1
ATOM 1529 N N . PHE A 1 190 ? 3.521 14.235 -2.344 1.00 65.00 190 PHE A N 1
ATOM 1530 C CA . PHE A 1 190 ? 4.732 13.445 -2.587 1.00 65.00 190 PHE A CA 1
ATOM 1531 C C . PHE A 1 190 ? 4.496 12.313 -3.581 1.00 65.00 190 PHE A C 1
ATOM 1533 O O . PHE A 1 190 ? 5.111 12.277 -4.643 1.00 65.00 190 PHE A O 1
ATOM 1540 N N . VAL A 1 191 ? 3.595 11.395 -3.238 1.00 71.62 191 VAL A N 1
ATOM 1541 C CA . VAL A 1 191 ? 3.363 10.170 -4.004 1.00 71.62 191 VAL A CA 1
ATOM 1542 C C . VAL A 1 191 ? 1.874 10.029 -4.267 1.00 71.62 191 VAL A C 1
ATOM 1544 O O . VAL A 1 191 ? 1.066 10.054 -3.333 1.00 71.62 191 VAL A O 1
ATOM 1547 N N . SER A 1 192 ? 1.537 9.910 -5.548 1.00 79.88 192 SER A N 1
ATOM 1548 C CA . SER A 1 192 ? 0.204 9.517 -5.987 1.00 79.88 192 SER A CA 1
ATOM 1549 C C . SER A 1 192 ? 0.069 8.007 -5.907 1.00 79.88 192 SER A C 1
ATOM 1551 O O . SER A 1 192 ? 1.024 7.282 -6.182 1.00 79.88 192 SER A O 1
ATOM 1553 N N . ASP A 1 193 ? -1.134 7.551 -5.624 1.00 87.44 193 ASP A N 1
ATOM 1554 C CA . ASP A 1 193 ? -1.560 6.210 -5.976 1.00 87.44 193 ASP A CA 1
ATOM 1555 C C . ASP A 1 193 ? -1.853 6.156 -7.485 1.00 87.44 193 ASP A C 1
ATOM 1557 O O . ASP A 1 193 ? -2.007 7.192 -8.153 1.00 87.44 193 ASP A O 1
ATOM 1561 N N . TYR A 1 194 ? -1.876 4.945 -8.032 1.00 89.88 194 TYR A N 1
ATOM 1562 C CA . TYR A 1 194 ? -1.991 4.713 -9.471 1.00 89.88 194 TYR A CA 1
ATOM 1563 C C . TYR A 1 194 ? -3.231 3.887 -9.792 1.00 89.88 194 TYR A C 1
ATOM 1565 O O . TYR A 1 194 ? -3.674 3.088 -8.977 1.00 89.88 194 TYR A O 1
ATOM 1573 N N . ILE A 1 195 ? -3.779 4.071 -10.984 1.00 91.94 195 ILE A N 1
ATOM 1574 C CA . ILE A 1 195 ? -4.831 3.243 -11.565 1.00 91.94 195 ILE A CA 1
ATOM 1575 C C . ILE A 1 195 ? -4.162 2.121 -12.349 1.00 91.94 195 ILE A C 1
ATOM 1577 O O . ILE A 1 195 ? -3.251 2.374 -13.135 1.00 91.94 195 ILE A O 1
ATOM 1581 N N . ILE A 1 196 ? -4.629 0.897 -12.144 1.00 91.75 196 ILE A N 1
ATOM 1582 C CA . ILE A 1 196 ? -4.238 -0.280 -12.909 1.00 91.75 196 ILE A CA 1
ATOM 1583 C C . ILE A 1 196 ? -5.352 -0.539 -13.923 1.00 91.75 196 ILE A C 1
ATOM 1585 O O . ILE A 1 196 ? -6.492 -0.815 -13.548 1.00 91.75 196 ILE A O 1
ATOM 1589 N N . ASN A 1 197 ? -5.021 -0.438 -15.206 1.00 89.44 197 ASN A N 1
ATOM 1590 C CA . ASN A 1 197 ? -5.946 -0.752 -16.290 1.00 89.44 197 ASN A CA 1
ATOM 1591 C C . ASN A 1 197 ? -6.079 -2.274 -16.457 1.00 89.44 197 ASN A C 1
ATOM 1593 O O . ASN A 1 197 ? -5.239 -3.039 -15.985 1.00 89.44 197 ASN A O 1
ATOM 1597 N N . ASN A 1 198 ? -7.085 -2.715 -17.215 1.00 86.38 198 ASN A N 1
ATOM 1598 C CA . ASN A 1 198 ? -7.317 -4.140 -17.492 1.00 86.38 198 ASN A CA 1
ATOM 1599 C C . ASN A 1 198 ? -6.114 -4.842 -18.150 1.00 86.38 198 ASN A C 1
ATOM 1601 O O . ASN A 1 198 ? -5.909 -6.031 -17.926 1.00 86.38 198 ASN A O 1
ATOM 1605 N N . ASP A 1 199 ? -5.292 -4.101 -18.899 1.00 87.38 199 ASP A N 1
ATOM 1606 C CA . ASP A 1 199 ? -4.076 -4.616 -19.544 1.00 87.38 199 ASP A CA 1
ATOM 1607 C C . ASP A 1 199 ? -2.864 -4.692 -18.593 1.00 87.38 199 ASP A C 1
ATOM 1609 O O . ASP A 1 199 ? -1.760 -5.023 -19.015 1.00 87.38 199 ASP A O 1
ATOM 1613 N N . GLY A 1 200 ? -3.029 -4.328 -17.316 1.00 87.88 200 GLY A N 1
ATOM 1614 C CA . GLY A 1 200 ? -1.943 -4.248 -16.333 1.00 87.88 200 GLY A CA 1
ATOM 1615 C C . GLY A 1 200 ? -1.086 -2.980 -16.430 1.00 87.88 200 GLY A C 1
ATOM 1616 O O . GLY A 1 200 ? -0.150 -2.818 -15.650 1.00 87.88 200 GLY A O 1
ATOM 1617 N N . ASN A 1 201 ? -1.401 -2.063 -17.349 1.00 91.19 201 ASN A N 1
ATOM 1618 C CA . ASN A 1 201 ? -0.753 -0.752 -17.431 1.00 91.19 201 ASN A CA 1
ATOM 1619 C C . ASN A 1 201 ? -1.121 0.111 -16.217 1.00 91.19 201 ASN A C 1
ATOM 1621 O O . ASN A 1 201 ? -2.269 0.101 -15.767 1.00 91.19 201 ASN A O 1
ATOM 1625 N N . VAL A 1 202 ? -0.157 0.880 -15.722 1.00 91.31 202 VAL A N 1
ATOM 1626 C CA . VAL A 1 202 ? -0.266 1.664 -14.495 1.00 91.31 202 VAL A CA 1
ATOM 1627 C C . VAL A 1 202 ? -0.194 3.150 -14.836 1.00 91.31 202 VAL A C 1
ATOM 1629 O O . VAL A 1 202 ? 0.828 3.644 -15.292 1.00 91.31 202 VAL A O 1
ATOM 1632 N N . ASN A 1 203 ? -1.281 3.880 -14.592 1.00 88.44 203 ASN A N 1
ATOM 1633 C CA . ASN A 1 203 ? -1.384 5.318 -14.849 1.00 88.44 203 ASN A CA 1
ATOM 1634 C C . ASN A 1 203 ? -1.562 6.084 -13.539 1.00 88.44 203 ASN A C 1
ATOM 1636 O O . ASN A 1 203 ? -2.121 5.560 -12.580 1.00 88.44 203 ASN A O 1
ATOM 1640 N N . LYS A 1 204 ? -1.151 7.352 -13.473 1.00 81.44 204 LYS A N 1
ATOM 1641 C CA . LYS A 1 204 ? -1.429 8.180 -12.285 1.00 81.44 204 LYS A CA 1
ATOM 1642 C C . LYS A 1 204 ? -2.938 8.305 -12.052 1.00 81.44 204 LYS A C 1
ATOM 1644 O O . LYS A 1 204 ? -3.704 8.478 -13.001 1.00 81.44 204 LYS A O 1
ATOM 1649 N N . ALA A 1 205 ? -3.363 8.241 -10.790 1.00 76.06 205 ALA A N 1
ATOM 1650 C CA . ALA A 1 205 ? -4.758 8.445 -10.424 1.00 76.06 205 ALA A CA 1
ATOM 1651 C C . ALA A 1 205 ? -5.142 9.931 -10.561 1.00 76.06 205 ALA A C 1
ATOM 1653 O O . ALA A 1 205 ? -5.052 10.704 -9.613 1.00 76.06 205 ALA A O 1
ATOM 1654 N N . GLY A 1 206 ? -5.575 10.327 -11.760 1.00 73.25 206 GLY A N 1
ATOM 1655 C CA . GLY A 1 206 ? -6.051 11.679 -12.068 1.00 73.25 206 GLY A CA 1
ATOM 1656 C C . GLY A 1 206 ? -4.952 12.689 -12.427 1.00 73.25 206 GLY A C 1
ATOM 1657 O O . GLY A 1 206 ? -3.774 12.362 -12.548 1.00 73.25 206 GLY A O 1
ATOM 1658 N N . ASN A 1 207 ? -5.360 13.951 -12.601 1.00 68.62 207 ASN A N 1
ATOM 1659 C CA . ASN A 1 207 ? -4.489 15.052 -13.050 1.00 68.62 207 ASN A CA 1
ATOM 1660 C C . ASN A 1 207 ? -3.568 15.612 -11.946 1.00 68.62 207 ASN A C 1
ATOM 1662 O O . ASN A 1 207 ? -2.829 16.567 -12.180 1.00 68.62 207 ASN A O 1
ATOM 1666 N N . GLY A 1 208 ? -3.620 15.051 -10.736 1.00 68.69 208 GLY A N 1
ATOM 1667 C CA . GLY A 1 208 ? -2.845 15.489 -9.578 1.00 68.69 208 GLY A CA 1
ATOM 1668 C C . GLY A 1 208 ? -2.349 14.308 -8.751 1.00 68.69 208 GLY A C 1
ATOM 1669 O O . GLY A 1 208 ? -2.672 13.159 -9.029 1.00 68.69 208 GLY A O 1
ATOM 1670 N N . LEU A 1 209 ? -1.550 14.593 -7.724 1.00 76.19 209 LEU A N 1
ATOM 1671 C CA . LEU A 1 209 ? -1.119 13.580 -6.766 1.00 76.19 209 LEU A CA 1
ATOM 1672 C C . LEU A 1 209 ? -2.290 13.254 -5.829 1.00 76.19 209 LEU A C 1
ATOM 1674 O O . LEU A 1 209 ? -2.661 14.076 -4.990 1.00 76.19 209 LEU A O 1
ATOM 1678 N N . ILE A 1 210 ? -2.877 12.069 -5.975 1.00 82.06 210 ILE A N 1
ATOM 1679 C CA . ILE A 1 210 ? -4.012 11.612 -5.165 1.00 82.06 210 ILE A CA 1
ATOM 1680 C C . ILE A 1 210 ? -3.573 10.418 -4.319 1.00 82.06 210 ILE A C 1
ATOM 1682 O O . ILE A 1 210 ? -2.914 9.522 -4.830 1.00 82.06 210 ILE A O 1
ATOM 1686 N N . LYS A 1 211 ? -3.939 10.394 -3.033 1.00 87.94 211 LYS A N 1
ATOM 1687 C CA . LYS A 1 211 ? -3.735 9.249 -2.132 1.00 87.94 211 LYS A CA 1
ATOM 1688 C C . LYS A 1 211 ? -5.077 8.753 -1.595 1.00 87.94 211 LYS A C 1
ATOM 1690 O O . LYS A 1 211 ? -5.895 9.558 -1.148 1.00 87.94 211 LYS A O 1
ATOM 1695 N N . PHE A 1 212 ? -5.286 7.442 -1.585 1.00 91.75 212 PHE A N 1
ATOM 1696 C CA . PHE A 1 212 ? -6.396 6.802 -0.889 1.00 91.75 212 PHE A CA 1
ATOM 1697 C C . PHE A 1 212 ? -6.106 6.699 0.610 1.00 91.75 212 PHE A C 1
ATOM 1699 O O . PHE A 1 212 ? -5.008 6.344 1.042 1.00 91.75 212 PHE A O 1
ATOM 1706 N N . ARG A 1 213 ? -7.116 6.995 1.428 1.00 93.25 213 ARG A N 1
ATOM 1707 C CA . ARG A 1 213 ? -7.057 6.907 2.891 1.00 93.25 213 ARG A CA 1
ATOM 1708 C C . ARG A 1 213 ? -7.269 5.464 3.357 1.00 93.25 213 ARG A C 1
ATOM 1710 O O . ARG A 1 213 ? -8.281 5.117 3.961 1.00 93.25 213 ARG A O 1
ATOM 1717 N N . ILE A 1 214 ? -6.292 4.621 3.048 1.00 95.00 214 ILE A N 1
ATOM 1718 C CA . ILE A 1 214 ? -6.173 3.248 3.533 1.00 95.00 214 ILE A CA 1
ATOM 1719 C C . ILE A 1 214 ? -4.797 3.072 4.165 1.00 95.00 214 ILE A C 1
ATOM 1721 O O . ILE A 1 214 ? -3.794 3.500 3.600 1.00 95.00 214 ILE A O 1
ATOM 1725 N N . LYS A 1 215 ? -4.754 2.452 5.342 1.00 94.69 215 LYS A N 1
ATOM 1726 C CA . LYS A 1 215 ? -3.519 2.215 6.085 1.00 94.69 215 LYS A CA 1
ATOM 1727 C C . LYS A 1 215 ? -3.510 0.793 6.655 1.00 94.69 215 LYS A C 1
ATOM 1729 O O . LYS A 1 215 ? -4.437 0.436 7.383 1.00 94.69 215 LYS A O 1
ATOM 1734 N N . PRO A 1 216 ? -2.500 -0.035 6.349 1.00 96.12 216 PRO A N 1
ATOM 1735 C CA . PRO A 1 216 ? -2.366 -1.362 6.928 1.00 96.12 216 PRO A CA 1
ATOM 1736 C C . PRO A 1 216 ? -2.053 -1.266 8.428 1.00 96.12 216 PRO A C 1
ATOM 1738 O O . PRO A 1 216 ? -1.247 -0.449 8.874 1.00 96.12 216 PRO A O 1
ATOM 1741 N N . ILE A 1 217 ? -2.683 -2.131 9.218 1.00 96.25 217 ILE A N 1
ATOM 1742 C CA . ILE A 1 217 ? -2.395 -2.316 10.642 1.00 96.25 217 ILE A CA 1
ATOM 1743 C C . ILE A 1 217 ? -1.444 -3.501 10.745 1.00 96.25 217 ILE A C 1
ATOM 1745 O O . ILE A 1 217 ? -1.848 -4.641 10.515 1.00 96.25 217 ILE A O 1
ATOM 1749 N N . THR A 1 218 ? -0.185 -3.249 11.084 1.00 95.06 218 THR A N 1
ATOM 1750 C CA . THR A 1 218 ? 0.851 -4.287 11.142 1.00 95.06 218 THR A CA 1
ATOM 1751 C C . THR A 1 218 ? 1.522 -4.355 12.504 1.00 95.06 218 THR A C 1
ATOM 1753 O O . THR A 1 218 ? 1.863 -3.318 13.078 1.00 95.06 218 THR A O 1
ATOM 1756 N N . ASP A 1 219 ? 1.829 -5.565 12.962 1.00 90.88 219 ASP A N 1
ATOM 1757 C CA . ASP A 1 219 ? 2.731 -5.768 14.091 1.00 90.88 219 ASP A CA 1
ATOM 1758 C C . ASP A 1 219 ? 4.166 -5.776 13.584 1.00 90.88 219 ASP A C 1
ATOM 1760 O O . ASP A 1 219 ? 4.735 -6.821 13.257 1.00 90.88 219 ASP A O 1
ATOM 1764 N N . PHE A 1 220 ? 4.782 -4.597 13.531 1.00 77.12 220 PHE A N 1
ATOM 1765 C CA . PHE A 1 220 ? 6.222 -4.564 13.342 1.00 77.12 220 PHE A CA 1
ATOM 1766 C C . PHE A 1 220 ? 6.880 -5.226 14.554 1.00 77.12 220 PHE A C 1
ATOM 1768 O O . PHE A 1 220 ? 6.583 -4.839 15.695 1.00 77.12 220 PHE A O 1
ATOM 1775 N N . PRO A 1 221 ? 7.799 -6.189 14.353 1.00 71.00 221 PRO A N 1
ATOM 1776 C CA . PRO A 1 221 ? 8.609 -6.671 15.454 1.00 71.00 221 PRO A CA 1
ATOM 1777 C C . PRO A 1 221 ? 9.279 -5.443 16.060 1.00 71.00 221 PRO A C 1
ATOM 1779 O O . PRO A 1 221 ? 9.984 -4.725 15.351 1.00 71.00 221 PRO A O 1
ATOM 1782 N N . LYS A 1 222 ? 9.005 -5.157 17.344 1.00 65.12 222 LYS A N 1
ATOM 1783 C CA . LYS A 1 222 ? 9.557 -3.993 18.050 1.00 65.12 222 LYS A CA 1
ATOM 1784 C C . LYS A 1 222 ? 11.069 -4.010 17.856 1.00 65.12 222 LYS A C 1
ATOM 1786 O O . LYS A 1 222 ? 11.776 -4.733 18.562 1.00 65.12 222 LYS A O 1
ATOM 1791 N N . LYS A 1 223 ? 11.578 -3.246 16.884 1.00 55.44 223 LYS A N 1
ATOM 1792 C CA . LYS A 1 223 ? 13.015 -3.141 16.654 1.00 55.44 223 LYS A CA 1
ATOM 1793 C C . LYS A 1 223 ? 13.582 -2.645 17.974 1.00 55.44 223 LYS A C 1
ATOM 1795 O O . LYS A 1 223 ? 13.185 -1.580 18.450 1.00 55.44 223 LYS A O 1
ATOM 1800 N N . LYS A 1 224 ? 14.465 -3.438 18.603 1.00 49.38 224 LYS A N 1
ATOM 1801 C CA . LYS A 1 224 ? 15.262 -2.974 19.749 1.00 49.38 224 LYS A CA 1
ATOM 1802 C C . LYS A 1 224 ? 15.765 -1.593 19.357 1.00 49.38 224 LYS A C 1
ATOM 1804 O O . LYS A 1 224 ? 16.465 -1.508 18.350 1.00 49.38 224 LYS A O 1
ATOM 1809 N N . LYS A 1 225 ? 15.366 -0.544 20.091 1.00 44.88 225 LYS A N 1
ATOM 1810 C CA . LYS A 1 225 ? 15.805 0.835 19.841 1.00 44.88 225 LYS A CA 1
ATOM 1811 C C . LYS A 1 225 ? 17.331 0.824 19.765 1.00 44.88 225 LYS A C 1
ATOM 1813 O O . LYS A 1 225 ? 18.004 0.794 20.794 1.00 44.88 225 LYS A O 1
ATOM 1818 N N . ARG A 1 226 ? 17.888 0.775 18.555 1.00 41.12 226 ARG A N 1
ATOM 1819 C CA . ARG A 1 226 ? 19.324 0.911 18.353 1.00 41.12 226 ARG A CA 1
ATOM 1820 C C . ARG A 1 226 ? 19.588 2.396 18.518 1.00 41.12 226 ARG A C 1
ATOM 1822 O O . ARG A 1 226 ? 19.115 3.196 17.720 1.00 41.12 226 ARG A O 1
ATOM 1829 N N . ARG A 1 227 ? 20.275 2.772 19.600 1.00 36.34 227 ARG A N 1
ATOM 1830 C CA . ARG A 1 227 ? 20.811 4.128 19.728 1.00 36.34 227 ARG A CA 1
ATOM 1831 C C . ARG A 1 227 ? 21.835 4.293 18.613 1.00 36.34 227 ARG A C 1
ATOM 1833 O O . ARG A 1 227 ? 22.905 3.693 18.677 1.00 36.34 227 ARG A O 1
ATOM 1840 N N . PHE A 1 228 ? 21.501 5.072 17.595 1.00 34.12 228 PHE A N 1
ATOM 1841 C CA . PHE A 1 228 ? 22.503 5.582 16.676 1.00 34.12 228 PHE A CA 1
ATOM 1842 C C . PHE A 1 228 ? 23.304 6.642 17.430 1.00 34.12 228 PHE A C 1
ATOM 1844 O O . PHE A 1 228 ? 22.788 7.700 17.773 1.00 34.12 228 PHE A O 1
ATOM 1851 N N . ILE A 1 229 ? 24.552 6.316 17.759 1.00 32.91 229 ILE A N 1
ATOM 1852 C CA . ILE A 1 229 ? 25.519 7.290 18.260 1.00 32.91 229 ILE A CA 1
ATOM 1853 C C . ILE A 1 229 ? 26.291 7.765 17.033 1.00 32.91 229 ILE A C 1
ATOM 1855 O O . ILE A 1 229 ? 27.174 7.054 16.555 1.00 32.91 229 ILE A O 1
ATOM 1859 N N . MET A 1 230 ? 25.952 8.941 16.504 1.00 30.45 230 MET A N 1
ATOM 1860 C CA . MET A 1 230 ? 26.836 9.614 15.552 1.00 30.45 230 MET A CA 1
ATOM 1861 C C . MET A 1 230 ? 28.052 10.127 16.320 1.00 30.45 230 MET A C 1
ATOM 1863 O O . MET A 1 230 ? 27.918 10.903 17.264 1.00 30.45 230 MET A O 1
ATOM 1867 N N . ARG A 1 231 ? 29.242 9.658 15.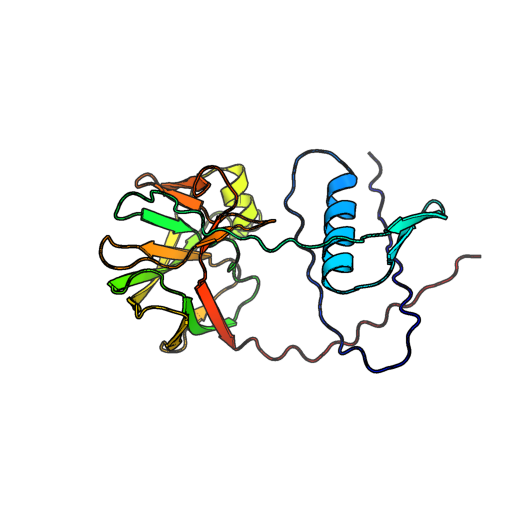943 1.00 29.28 231 ARG A N 1
ATOM 1868 C CA . ARG A 1 231 ? 30.514 10.202 16.425 1.00 29.28 231 ARG A CA 1
ATOM 1869 C C . ARG A 1 231 ? 31.110 11.042 15.308 1.00 29.28 231 ARG A C 1
ATOM 1871 O O . ARG A 1 231 ? 31.334 10.526 14.217 1.00 29.28 231 ARG A O 1
ATOM 1878 N N . PHE A 1 232 ? 31.362 12.311 15.594 1.00 38.44 232 PHE A N 1
ATOM 1879 C CA . PHE A 1 232 ? 32.053 13.215 14.687 1.00 38.44 232 PHE A CA 1
ATOM 1880 C C . PHE A 1 232 ? 33.530 13.244 15.069 1.00 38.44 232 PHE A C 1
ATOM 1882 O O . PHE A 1 232 ? 33.866 13.538 16.216 1.00 38.44 232 PHE A O 1
ATOM 1889 N N . ASN A 1 233 ? 34.400 12.923 14.116 1.00 30.84 233 ASN A N 1
ATOM 1890 C CA . ASN A 1 233 ? 35.834 13.129 14.268 1.00 30.84 233 ASN A CA 1
ATOM 1891 C C . ASN A 1 233 ? 36.178 14.473 13.628 1.00 30.84 233 ASN A C 1
ATOM 1893 O O . ASN A 1 233 ? 35.944 14.658 12.437 1.00 30.84 233 ASN A O 1
ATOM 1897 N N . ALA A 1 234 ? 36.735 15.396 14.408 1.00 33.78 234 ALA A N 1
ATOM 1898 C CA . ALA A 1 234 ? 37.358 16.589 13.856 1.00 33.78 234 ALA A CA 1
ATOM 1899 C C . ALA A 1 234 ? 38.670 16.175 13.172 1.00 33.78 234 ALA A C 1
ATOM 1901 O O . ALA A 1 234 ? 39.586 15.692 13.844 1.00 33.78 234 ALA A O 1
ATOM 1902 N N . SER A 1 235 ? 38.764 16.320 11.848 1.00 41.22 235 SER A N 1
ATOM 1903 C CA . SER A 1 235 ? 40.061 16.300 11.170 1.00 41.22 235 SER A CA 1
ATOM 1904 C C . SER A 1 235 ? 40.752 17.634 11.436 1.00 41.22 235 SER A C 1
ATOM 1906 O O . SER A 1 235 ? 40.161 18.683 11.179 1.00 41.22 235 SER A O 1
ATOM 1908 N N . LYS A 1 236 ? 41.964 17.579 11.992 1.00 43.12 236 LYS A N 1
ATOM 1909 C CA . LYS A 1 236 ? 42.865 18.734 12.068 1.00 43.12 236 LYS A CA 1
ATOM 1910 C C . LYS A 1 236 ? 43.399 19.095 10.691 1.00 43.12 236 LYS A C 1
ATOM 1912 O O . LYS A 1 236 ? 43.599 18.149 9.896 1.00 43.12 236 LYS A O 1
#

Secondary structure (DSSP, 8-state):
---------------S--------------SS-THHHHHHHHHHHHHH-SS-EEEEPTTS-EEEE------------------SS-EEEEGGG---S-EEEEEEEEEEEE-EEEEEEEEEETTHHHHS-HHHHHHHH-B--SEEEEEEEEEEE-SEEEEEEEEEEEEPTT-EEEEEE-SS-EE-EEE-SS---EEEPTTSBEEESSSS-EEE-EEEEEE-----------------

pLDDT: mean 70.55, std 23.93, range [24.08, 98.0]

Organism: NCBI:txid104777

Sequence (236 aa):
MRIQKIFIVLKFLLIRQLLAQNIELVCPRVSKSLDLTVNCIVKTISEFLEENALILFDDGTELELNATFQLKEDCEPIKPEVNESNAFLIMNEQFYENTTLNGFEIESRINGVVNVSILEVVECRQIKSCLNFILDTDQLANYKVYKTWLFNLTENLTSYKIEPFSIQKEMILVLNQTSSGKVQTVKSNFVSDYIINNDGNVNKAGNGLIKFRIKPITDFPKKKKRRFIMRFNASK

Radius of gyration: 20.61 Å; chains: 1; bounding box: 64×45×46 Å

Foldseek 3Di:
DDDDDWDWDDDDPDDDDDDDDDDDQDFDCDDDDPVRVVVSVLVVCVVVDPDWDWTATPVRDIDIDPDPPPPPPPFDQPPQPDDFWWKKWQLVAAAQAKWKFFWKWFAWPAFAKKKKWKKDQPPDVPPHAPVVVCVVPLFRPPMDTDDMDMDGDDHGIDIGTDDIDIDGHRITMMMTDGPRTGTGKTADPHAAMWIQDPRRGTHGRDPGRIHGRMYTDIDDPPPPPDPPDDDDDDDD

=== Feature glossary ===
Key to the feature types in this record:

— What the protein is —

Primary structure: the covalent order of the twenty standard amino acids along the backbone. Two proteins with the same sequence will (almost always) fold to the same structure; two with 30% identity often share a fold but not the details.

Database cross-references. InterPro integrates a dozen domain/family signature databases into unified entries with residue-range hits. GO terms attach function/process/location labels with evidence codes. CATH codes position the fold in a four-level structural taxonomy. Organism is the NCBI-taxonomy species name.

— Where its atoms are —

The mmCIF block holds the 3D Cartesian coordinates of each backbone atom (N, Cα, C, O) in ångströms. mmCIF is the PDB's canonical archive format — a tagged-loop text representation of the atomic model.

Six rendered views show the 3D structure from the faces of a cube — i.e. along ±x, ±y, ±z. Rendering representation is drawn randomly per protein from cartoon (secondary-structure ribbons), sticks (backbone bonds), or molecular surface; coloring is either N→C rainbow (blue at the N-terminus through red at the C-terminus) or one color per chain.

— Local backbone conformation —

DSSP 8-state secondary structure assigns each residue one of H (α-helix), G (3₁₀-helix), I (π-helix), E (extended β-strand), B (isolated β-bridge), T (hydrogen-bonded turn), S (bend), or '-' (coil). The assignment is computed from backbone hydrogen-bond geometry via the Kabsch–Sander algorithm.

P-SEA three-state annotation labels each residue as helix, strand, or coil based purely on the geometry of the Cα trace. It serves as a fallback when the full backbone (and thus DSSP) is unavailable.

The φ/ψ torsion pair specifies the backbone conformation at each residue. φ rotates about the N–Cα bond, ψ about the Cα–C bond. Steric clashes forbid most of the (φ, ψ) plane — the allowed regions (α-helix basin, β-sheet basin, left-handed helix) are the Ramachandran-allowed regions.

— Global shape and packing —

The geometric summary reports three shape descriptors. Rg (radius of gyration) measures how spread out the Cα atoms are about their centre of mass; compact globular proteins have small Rg, elongated or unfolded ones large. Cα contacts (<8 Å, |i−j|>4) count long-range residue pairs in spatial proximity — high for tightly packed folds, near zero for rods or random coil. The bounding-box extents give the protein's footprint along x, y, z in Å.

Accessible surface area quantifies burial. A residue with SASA near zero is packed into the hydrophobic core; one with SASA >100 Å² sits on the surface. Computed here via the Shrake–Rupley numerical algorithm with a 1.4 Å probe.

Plot images: a contact map (which residues are close in 3D, as an N×N binary image), a Ramachandran scatter (backbone torsion angles, revealing secondary-structure composition at a glance), and — for AlphaFold structures — a PAE heatmap (pairwise prediction confidence).

— Structural neighborhood —

The Foldseek 3Di string encodes local tertiary geometry as a 20-letter alphabet — one character per residue — derived from the relative positions of nearby Cα atoms. Unlike the amino-acid sequence, 3Di is a direct function of the 3D structure, so two proteins with the same fold have similar 3Di strings even at low sequence identity.

Nearest PDB neighbors are the top structural matches found by Foldseek when searching this structure against the entire Protein Data Bank. Each hit reports a TM-score (0 to 1; >0.5 almost always implies the same fold) and an E-value. These are *structural* homologs — they may share no detectable sequence similarity.

— Confidence and disorder —

For AlphaFold models, the B-factor field carries pLDDT — the model's own estimate of local accuracy on a 0–100 scale. Regions with pLDDT<50 should be treated as essentially unmodeled; they often correspond to intrinsically disordered segments.

B-factor (Debye–Waller factor) reflects atomic displacement in the crystal lattice. It is an experimental observable (units Å²), not a prediction; low values mean the atom is pinned down, high values mean it moves or is heterogeneous across the crystal.

Predicted aligned error is AlphaFold's pairwise confidence. Unlike pLDDT (per-residue), PAE is per-residue-pair and captures whether two parts of the structure are correctly placed relative to each other. Units are ångströms of expected positional error.